Protein AF-A0A9W8ZZL1-F1 (afdb_monomer)

Structure (mmCIF, N/CA/C/O backbone):
data_AF-A0A9W8ZZL1-F1
#
_entry.id   AF-A0A9W8ZZL1-F1
#
loop_
_atom_site.group_PDB
_atom_site.id
_atom_site.type_symbol
_atom_site.label_atom_id
_atom_site.label_alt_id
_atom_site.label_comp_id
_atom_site.label_asym_id
_atom_site.label_entity_id
_atom_site.label_seq_id
_atom_site.pdbx_PDB_ins_code
_atom_site.Cartn_x
_atom_site.Cartn_y
_atom_site.Cartn_z
_atom_site.occupancy
_atom_site.B_iso_or_equiv
_atom_site.auth_seq_id
_atom_site.auth_comp_id
_atom_site.auth_asym_id
_atom_site.auth_atom_id
_atom_site.pdbx_PDB_model_num
ATOM 1 N N . MET A 1 1 ? 8.175 -10.857 5.444 1.00 56.03 1 MET A N 1
ATOM 2 C CA . MET A 1 1 ? 7.260 -10.858 6.612 1.00 56.03 1 MET A CA 1
ATOM 3 C C . MET A 1 1 ? 8.084 -10.921 7.899 1.00 56.03 1 MET A C 1
ATOM 5 O O . MET A 1 1 ? 9.217 -11.379 7.803 1.00 56.03 1 MET A O 1
ATOM 9 N N . GLY A 1 2 ? 7.580 -10.405 9.032 1.00 66.31 2 GLY A N 1
ATOM 10 C CA . GLY A 1 2 ? 8.250 -10.534 10.346 1.00 66.31 2 GLY A CA 1
ATOM 11 C C . GLY A 1 2 ? 9.002 -9.317 10.918 1.00 66.31 2 GLY A C 1
ATOM 12 O O . GLY A 1 2 ? 9.776 -9.492 11.839 1.00 66.31 2 GLY A O 1
ATOM 13 N N . LEU A 1 3 ? 8.800 -8.096 10.403 1.00 70.31 3 LEU A N 1
ATOM 14 C CA . LEU A 1 3 ? 9.476 -6.873 10.901 1.00 70.31 3 LEU A CA 1
ATOM 15 C C . LEU A 1 3 ? 8.564 -5.942 11.731 1.00 70.31 3 LEU A C 1
ATOM 17 O O . LEU A 1 3 ? 8.866 -4.762 11.894 1.00 70.31 3 LEU A O 1
ATOM 21 N N . GLY A 1 4 ? 7.406 -6.439 12.183 1.00 73.69 4 GLY A N 1
ATOM 22 C CA . GLY A 1 4 ? 6.467 -5.649 12.996 1.00 73.69 4 GLY A CA 1
ATOM 23 C C . GLY A 1 4 ? 5.822 -4.462 12.268 1.00 73.69 4 GLY A C 1
ATOM 24 O O . GLY A 1 4 ? 5.503 -3.459 12.896 1.00 73.69 4 GLY A O 1
ATOM 25 N N . LYS A 1 5 ? 5.650 -4.547 10.938 1.00 79.38 5 LYS A N 1
ATOM 26 C CA . LYS A 1 5 ? 5.069 -3.452 10.136 1.00 79.38 5 LYS A CA 1
ATOM 27 C C . LYS A 1 5 ? 3.666 -3.065 10.609 1.00 79.38 5 LYS A C 1
ATOM 29 O O . LYS A 1 5 ? 3.371 -1.883 10.638 1.00 79.38 5 LYS A O 1
ATOM 34 N N . THR A 1 6 ? 2.842 -4.043 10.983 1.00 79.25 6 THR A N 1
ATOM 35 C CA . THR A 1 6 ? 1.474 -3.819 11.466 1.00 79.25 6 THR A CA 1
ATOM 36 C C . THR A 1 6 ? 1.468 -2.947 12.722 1.00 79.25 6 THR A C 1
ATOM 38 O O . THR A 1 6 ? 0.990 -1.818 12.646 1.00 79.25 6 THR A O 1
ATOM 41 N N . ILE A 1 7 ? 2.113 -3.393 13.809 1.00 81.62 7 ILE A N 1
ATOM 42 C CA . ILE A 1 7 ? 2.308 -2.596 15.034 1.00 81.62 7 ILE A CA 1
ATOM 43 C C . ILE A 1 7 ? 2.847 -1.196 14.727 1.00 81.62 7 ILE A C 1
ATOM 45 O O . ILE A 1 7 ? 2.304 -0.210 15.206 1.00 81.62 7 ILE A O 1
ATOM 49 N N . GLN A 1 8 ? 3.898 -1.076 13.914 1.00 83.25 8 GLN A N 1
ATOM 50 C CA . GLN A 1 8 ? 4.496 0.231 13.618 1.00 83.25 8 GLN A CA 1
ATOM 51 C C . GLN A 1 8 ? 3.528 1.168 12.891 1.00 83.25 8 GLN A C 1
ATOM 53 O O . GLN A 1 8 ? 3.480 2.355 13.206 1.00 83.25 8 GLN A O 1
ATOM 58 N N . THR A 1 9 ? 2.749 0.655 11.934 1.00 84.69 9 THR A N 1
ATOM 59 C CA . THR A 1 9 ? 1.726 1.454 11.255 1.00 84.69 9 THR A CA 1
ATOM 60 C C . THR A 1 9 ? 0.597 1.827 12.220 1.00 84.69 9 THR A C 1
ATOM 62 O O . THR A 1 9 ? 0.200 2.987 12.238 1.00 84.69 9 THR A O 1
ATOM 65 N N . LEU A 1 10 ? 0.131 0.903 13.067 1.00 85.50 10 LEU A N 1
ATOM 66 C CA . LEU A 1 10 ? -0.884 1.179 14.094 1.00 85.50 10 LEU A CA 1
ATOM 67 C C . LEU A 1 10 ? -0.432 2.262 15.080 1.00 85.50 10 LEU A C 1
ATOM 69 O O . LEU A 1 10 ? -1.170 3.214 15.326 1.00 85.50 10 LEU A O 1
ATOM 73 N N . VAL A 1 11 ? 0.794 2.152 15.596 1.00 86.69 11 VAL A N 1
ATOM 74 C CA . VAL A 1 11 ? 1.390 3.141 16.505 1.00 86.69 11 VAL A CA 1
ATOM 75 C C . VAL A 1 11 ? 1.500 4.498 15.822 1.00 86.69 11 VAL A C 1
ATOM 77 O O . VAL A 1 11 ? 1.143 5.506 16.424 1.00 86.69 11 VAL A O 1
ATOM 80 N N . ARG A 1 12 ? 1.933 4.541 14.557 1.00 87.56 12 ARG A N 1
ATOM 81 C CA . ARG A 1 12 ? 2.045 5.799 13.813 1.00 87.56 12 ARG A CA 1
ATOM 82 C C . ARG A 1 12 ? 0.691 6.484 13.622 1.00 87.56 12 ARG A C 1
ATOM 84 O O . ARG A 1 12 ? 0.595 7.685 13.839 1.00 87.56 12 ARG A O 1
ATOM 91 N N . ILE A 1 13 ? -0.340 5.725 13.248 1.00 86.19 13 ILE A N 1
ATOM 92 C CA . ILE A 1 13 ? -1.708 6.244 13.086 1.00 86.19 13 ILE A CA 1
ATOM 93 C C . ILE A 1 13 ? -2.246 6.765 14.420 1.00 86.19 13 ILE A C 1
ATOM 95 O O . ILE A 1 13 ? -2.886 7.814 14.468 1.00 86.19 13 ILE A O 1
ATOM 99 N N . TYR A 1 14 ? -1.986 6.043 15.510 1.00 86.50 14 TYR A N 1
ATOM 100 C CA . TYR A 1 14 ? -2.427 6.456 16.835 1.00 86.50 14 TYR A CA 1
ATOM 101 C C . TYR A 1 14 ? -1.711 7.726 17.318 1.00 86.50 14 TYR A C 1
ATOM 103 O O . TYR A 1 14 ? -2.360 8.622 17.847 1.00 86.50 14 TYR A O 1
ATOM 111 N N . ASP A 1 15 ? -0.403 7.841 17.087 1.00 87.31 15 ASP A N 1
ATOM 112 C CA . ASP A 1 15 ? 0.379 9.048 17.378 1.00 87.31 15 ASP A CA 1
ATOM 113 C C . ASP A 1 15 ? -0.128 10.265 16.584 1.00 87.31 15 ASP A C 1
ATOM 115 O O . ASP A 1 15 ? -0.350 11.320 17.175 1.00 87.31 15 ASP A O 1
ATOM 119 N N . ASP A 1 16 ? -0.420 10.119 15.286 1.00 85.69 16 ASP A N 1
ATOM 120 C CA . ASP A 1 16 ? -1.049 11.194 14.498 1.00 85.69 16 ASP A CA 1
ATOM 121 C C . ASP A 1 16 ? -2.406 11.613 15.068 1.00 85.69 16 ASP A C 1
ATOM 123 O O . ASP A 1 16 ? -2.669 12.804 15.238 1.00 85.69 16 ASP A O 1
ATOM 127 N N . LYS A 1 17 ? -3.241 10.640 15.446 1.00 84.25 17 LYS A N 1
ATOM 128 C CA . LYS A 1 17 ? -4.532 10.907 16.088 1.00 84.25 17 LYS A CA 1
ATOM 129 C C . LYS A 1 17 ? -4.365 11.704 17.385 1.00 84.25 17 LYS A C 1
ATOM 131 O O . LYS A 1 17 ? -5.120 12.643 17.620 1.00 84.25 17 LYS A O 1
ATOM 136 N N . LEU A 1 18 ? -3.403 11.339 18.233 1.00 85.50 18 LEU A N 1
ATOM 137 C CA . LEU A 1 18 ? -3.144 12.058 19.483 1.00 85.50 18 LEU A CA 1
ATOM 138 C C . LEU A 1 18 ? -2.664 13.492 19.236 1.00 85.50 18 LEU A C 1
ATOM 140 O O . LEU A 1 18 ? -3.089 14.405 19.947 1.00 85.50 18 LEU A O 1
ATOM 144 N N . ARG A 1 19 ? -1.812 13.702 18.227 1.00 87.06 19 ARG A N 1
ATOM 145 C CA . ARG A 1 19 ? -1.315 15.037 17.861 1.00 87.06 19 ARG A CA 1
ATOM 146 C C . ARG A 1 19 ? -2.435 15.938 17.359 1.00 87.06 19 ARG A C 1
ATOM 148 O O . ARG A 1 19 ? -2.550 17.052 17.858 1.00 87.06 19 ARG A O 1
ATOM 155 N N . ALA A 1 20 ? -3.284 15.435 16.464 1.00 86.12 20 ALA A N 1
ATOM 156 C CA . ALA A 1 20 ? -4.441 16.171 15.957 1.00 86.12 20 ALA A CA 1
ATOM 157 C C . ALA A 1 20 ? -5.393 16.579 17.095 1.00 86.12 20 ALA A C 1
ATOM 159 O O . ALA A 1 20 ? -5.761 17.745 17.214 1.00 86.12 20 ALA A O 1
ATOM 160 N N . LEU A 1 21 ? -5.707 15.648 18.007 1.00 85.31 21 LEU A N 1
ATOM 161 C CA . LEU A 1 21 ? -6.528 15.948 19.187 1.00 85.31 21 LEU A CA 1
ATOM 162 C C . LEU A 1 21 ? -5.895 17.018 20.086 1.00 85.31 21 LEU A C 1
ATOM 164 O O . LEU A 1 21 ? -6.595 17.905 20.563 1.00 85.31 21 LEU A O 1
ATOM 168 N N . THR A 1 22 ? -4.579 16.951 20.303 1.00 88.31 22 THR A N 1
ATOM 169 C CA . THR A 1 22 ? -3.850 17.937 21.123 1.00 88.31 22 THR A CA 1
ATOM 170 C C . THR A 1 22 ? -3.822 19.319 20.464 1.00 88.31 22 THR A C 1
ATOM 172 O O . THR A 1 22 ? -3.873 20.329 21.161 1.00 88.31 22 THR A O 1
ATOM 175 N N . ALA A 1 23 ? -3.778 19.374 19.131 1.00 90.25 23 ALA A N 1
ATOM 176 C CA . ALA A 1 23 ? -3.813 20.613 18.357 1.00 90.25 23 ALA A CA 1
ATOM 177 C C . ALA A 1 23 ? -5.228 21.212 18.207 1.00 90.25 23 ALA A C 1
ATOM 179 O O . ALA A 1 23 ? -5.368 22.304 17.661 1.00 90.25 23 ALA A O 1
ATOM 180 N N . GLY A 1 24 ? -6.276 20.528 18.688 1.00 88.94 24 GLY A N 1
ATOM 181 C CA . GLY A 1 24 ? -7.668 20.952 18.501 1.00 88.94 24 GLY A CA 1
ATOM 182 C C . GLY A 1 24 ? -8.178 20.758 17.070 1.00 88.94 24 GLY A C 1
ATOM 183 O O . GLY A 1 24 ? -9.142 21.405 16.664 1.00 88.94 24 GLY A O 1
ATOM 184 N N . GLU A 1 25 ? -7.531 19.886 16.297 1.00 87.75 25 GLU A N 1
ATOM 185 C CA . GLU A 1 25 ? -7.896 19.586 14.916 1.00 87.75 25 GLU A CA 1
ATOM 186 C C . GLU A 1 25 ? -8.960 18.484 14.847 1.00 87.75 25 GLU A C 1
ATOM 188 O O . GLU A 1 25 ? -9.043 17.587 15.693 1.00 87.75 25 GLU A O 1
ATOM 193 N N . ASN A 1 26 ? -9.779 18.528 13.795 1.00 81.81 26 ASN A N 1
ATOM 194 C CA . ASN A 1 26 ? -10.734 17.462 13.525 1.00 81.81 26 ASN A CA 1
ATOM 195 C C . ASN A 1 26 ? -10.011 16.200 13.058 1.00 81.81 26 ASN A C 1
ATOM 197 O O . ASN A 1 26 ? -9.109 16.245 12.226 1.00 81.81 26 ASN A O 1
ATOM 201 N N . LEU A 1 27 ? -10.464 15.052 13.555 1.00 80.62 27 LEU A N 1
ATOM 202 C CA . LEU A 1 27 ? -9.927 13.769 13.133 1.00 80.62 27 LEU A CA 1
ATOM 203 C C . LEU A 1 27 ? -10.419 13.405 11.735 1.00 80.62 27 LEU A C 1
ATOM 205 O O . LEU A 1 27 ? -11.615 13.205 11.516 1.00 80.62 27 LEU A O 1
ATOM 209 N N . SER A 1 28 ? -9.473 13.215 10.824 1.00 80.25 28 SER A N 1
ATOM 210 C CA . SER A 1 28 ? -9.752 12.680 9.499 1.00 80.25 28 SER A CA 1
ATOM 211 C C . SER A 1 28 ? -9.547 11.168 9.428 1.00 80.25 28 SER A C 1
ATOM 213 O O . SER A 1 28 ? -8.672 10.606 10.097 1.00 80.25 28 SER A O 1
ATOM 215 N N . PRO A 1 29 ? -10.327 10.465 8.589 1.00 86.75 29 PRO A N 1
ATOM 216 C CA . PRO A 1 29 ? -10.194 9.026 8.445 1.00 86.75 29 PRO A CA 1
ATOM 217 C C . PRO A 1 29 ? -8.866 8.654 7.775 1.00 86.75 29 PRO A C 1
ATOM 219 O O . PRO A 1 29 ? -8.428 9.279 6.803 1.00 86.75 29 PRO A O 1
ATOM 222 N N . THR A 1 30 ? -8.255 7.580 8.280 1.00 89.69 30 THR A N 1
ATOM 223 C CA . THR A 1 30 ? -7.090 6.934 7.668 1.00 89.69 30 THR A CA 1
ATOM 224 C C . THR A 1 30 ? -7.543 5.732 6.848 1.00 89.69 30 THR A C 1
ATOM 226 O O . THR A 1 30 ? -8.174 4.820 7.379 1.00 89.69 30 THR A O 1
ATOM 229 N N . LEU A 1 31 ? -7.189 5.702 5.563 1.00 90.62 31 LEU A N 1
ATOM 230 C CA . LEU A 1 31 ? -7.455 4.573 4.675 1.00 90.62 31 LEU A CA 1
ATOM 231 C C . LEU A 1 31 ? -6.192 3.738 4.478 1.00 90.62 31 LEU A C 1
ATOM 233 O O . LEU A 1 31 ? -5.153 4.241 4.047 1.00 90.62 31 LEU A O 1
ATOM 237 N N . ILE A 1 32 ? -6.302 2.438 4.730 1.00 88.12 32 ILE A N 1
ATOM 238 C CA . ILE A 1 32 ? -5.213 1.484 4.541 1.00 88.12 32 ILE A CA 1
ATOM 239 C C . ILE A 1 32 ? -5.638 0.470 3.487 1.00 88.12 32 ILE A C 1
ATOM 241 O O . ILE A 1 32 ? -6.667 -0.187 3.631 1.00 88.12 32 ILE A O 1
ATOM 245 N N . VAL A 1 33 ? -4.832 0.320 2.439 1.00 86.12 33 VAL A N 1
ATOM 246 C CA . VAL A 1 33 ? -4.990 -0.752 1.453 1.00 86.12 33 VAL A CA 1
ATOM 247 C C . VAL A 1 33 ? -3.851 -1.743 1.630 1.00 86.12 33 VAL A C 1
ATOM 249 O O . VAL A 1 33 ? -2.670 -1.388 1.620 1.00 86.12 33 VAL A O 1
ATOM 252 N N . GLY A 1 34 ? -4.210 -3.007 1.799 1.00 80.75 34 GLY A N 1
ATOM 253 C CA . GLY A 1 34 ? -3.269 -4.068 2.103 1.00 80.75 34 GLY A CA 1
ATOM 254 C C . GLY A 1 34 ? -3.876 -5.448 1.893 1.00 80.75 34 GLY A C 1
ATOM 255 O O . GLY A 1 34 ? -5.057 -5.565 1.561 1.00 80.75 34 GLY A O 1
ATOM 256 N N . PRO A 1 35 ? -3.070 -6.505 2.061 1.00 73.50 35 PRO A N 1
ATOM 257 C CA . PRO A 1 35 ? -3.562 -7.858 1.955 1.00 73.50 35 PRO A CA 1
ATOM 258 C C . PRO A 1 35 ? -4.721 -8.207 2.881 1.00 73.50 35 PRO A C 1
ATOM 260 O O . PRO A 1 35 ? -4.703 -7.857 4.053 1.00 73.50 35 PRO A O 1
ATOM 263 N N . LYS A 1 36 ? -5.690 -8.998 2.405 1.00 70.94 36 LYS A N 1
ATOM 264 C CA . LYS A 1 36 ? -6.740 -9.529 3.297 1.00 70.94 36 LYS A CA 1
ATOM 265 C C . LYS A 1 36 ? -6.126 -10.367 4.419 1.00 70.94 36 LYS A C 1
ATOM 267 O O . LYS A 1 36 ? -6.588 -10.299 5.550 1.00 70.94 36 LYS A O 1
ATOM 272 N N . SER A 1 37 ? -5.050 -11.096 4.117 1.00 69.12 37 SER A N 1
ATOM 273 C CA . SER A 1 37 ? -4.327 -11.918 5.091 1.00 69.12 37 SER A CA 1
ATOM 274 C C . SER A 1 37 ? -3.734 -11.119 6.251 1.00 69.12 37 SER A C 1
ATOM 276 O O . SER A 1 37 ? -3.565 -11.683 7.325 1.00 69.12 37 SER A O 1
ATOM 278 N N . ILE A 1 38 ? -3.452 -9.820 6.073 1.00 74.38 38 ILE A N 1
ATOM 279 C CA . ILE A 1 38 ? -3.000 -8.980 7.186 1.00 74.38 38 ILE A CA 1
ATOM 280 C C . ILE A 1 38 ? -4.173 -8.420 7.995 1.00 74.38 38 ILE A C 1
ATOM 282 O O . ILE A 1 38 ? -3.972 -8.107 9.153 1.00 74.38 38 ILE A O 1
ATOM 286 N N . LEU A 1 39 ? -5.395 -8.336 7.461 1.00 72.56 39 LEU A N 1
ATOM 287 C CA . LEU A 1 39 ? -6.526 -7.721 8.176 1.00 72.56 39 LEU A CA 1
ATOM 288 C C . LEU A 1 39 ? -6.891 -8.470 9.466 1.00 72.56 39 LEU A C 1
ATOM 290 O O . LEU A 1 39 ? -7.173 -7.831 10.472 1.00 72.56 39 LEU A O 1
ATOM 294 N N . VAL A 1 40 ? -6.822 -9.805 9.457 1.00 73.31 40 VAL A N 1
ATOM 295 C CA . VAL A 1 40 ? -7.039 -10.622 10.667 1.00 73.31 40 VAL A CA 1
ATOM 296 C C . VAL A 1 40 ? -5.939 -10.353 11.695 1.00 73.31 40 VAL A C 1
ATOM 298 O O . VAL A 1 40 ? -6.226 -10.075 12.853 1.00 73.31 40 VAL A O 1
ATOM 301 N N . GLN A 1 41 ? -4.681 -10.325 11.245 1.00 79.06 41 GLN A N 1
ATOM 302 C CA . GLN A 1 41 ? -3.543 -10.001 12.104 1.00 79.06 41 GLN A CA 1
ATOM 303 C C . GLN A 1 41 ? -3.651 -8.584 12.696 1.00 79.06 41 GLN A C 1
ATOM 305 O O . GLN A 1 41 ? -3.231 -8.351 13.824 1.00 79.06 41 GLN A O 1
ATOM 310 N N . TRP A 1 42 ? -4.203 -7.625 11.949 1.00 82.50 42 TRP A N 1
ATOM 311 C CA . TRP A 1 42 ? -4.426 -6.263 12.433 1.00 82.50 42 TRP A CA 1
ATOM 312 C C . TRP A 1 42 ? -5.434 -6.223 13.581 1.00 82.50 42 TRP A C 1
ATOM 314 O O . TRP A 1 42 ? -5.170 -5.538 14.564 1.00 82.50 42 TRP A O 1
ATOM 324 N N . ASP A 1 43 ? -6.546 -6.957 13.485 1.00 81.06 43 ASP A N 1
ATOM 325 C CA . ASP A 1 43 ? -7.515 -7.034 14.582 1.00 81.06 43 ASP A CA 1
ATOM 326 C C . ASP A 1 43 ? -6.885 -7.675 15.825 1.00 81.06 43 ASP A C 1
ATOM 328 O O . ASP A 1 43 ? -6.903 -7.074 16.896 1.00 81.06 43 ASP A O 1
ATOM 332 N N . GLU A 1 44 ? -6.205 -8.815 15.676 1.00 83.81 44 GLU A N 1
ATOM 333 C CA . GLU A 1 44 ? -5.495 -9.473 16.783 1.00 83.81 44 GLU A CA 1
ATOM 334 C C . GLU A 1 44 ? -4.474 -8.545 17.463 1.00 83.81 44 GLU A C 1
ATOM 336 O O . GLU A 1 44 ? -4.416 -8.463 18.692 1.00 83.81 44 GLU A O 1
ATOM 341 N N . GLU A 1 45 ? -3.678 -7.811 16.680 1.00 86.44 45 GLU A N 1
ATOM 342 C CA . GLU A 1 45 ? -2.711 -6.851 17.216 1.00 86.44 45 GLU A CA 1
ATOM 343 C C . GLU A 1 45 ? -3.399 -5.663 17.909 1.00 86.44 45 GLU A C 1
ATOM 345 O O . GLU A 1 45 ? -2.930 -5.225 18.962 1.00 86.44 45 GLU A O 1
ATOM 350 N N . ILE A 1 46 ? -4.533 -5.175 17.393 1.00 86.06 46 ILE A N 1
ATOM 351 C CA . ILE A 1 46 ? -5.326 -4.132 18.058 1.00 86.06 46 ILE A CA 1
ATOM 352 C C . ILE A 1 46 ? -5.849 -4.635 19.407 1.00 86.06 46 ILE A C 1
ATOM 354 O O . ILE A 1 46 ? -5.678 -3.950 20.417 1.00 86.06 46 ILE A O 1
ATOM 358 N N . GLN A 1 47 ? -6.444 -5.831 19.448 1.00 86.00 47 GLN A N 1
ATOM 359 C CA . GLN A 1 47 ? -6.956 -6.415 20.691 1.00 86.00 47 GLN A CA 1
ATOM 360 C C . GLN A 1 47 ? -5.843 -6.637 21.720 1.00 86.00 47 GLN 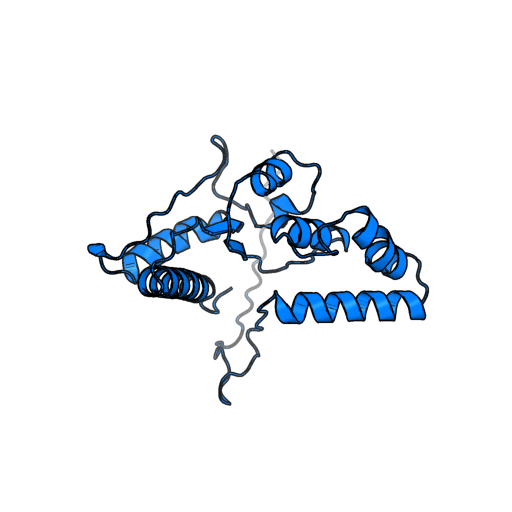A C 1
ATOM 362 O O . GLN A 1 47 ? -6.072 -6.470 22.917 1.00 86.00 47 GLN A O 1
ATOM 367 N N . ARG A 1 48 ? -4.642 -7.004 21.259 1.00 87.88 48 ARG A N 1
ATOM 368 C CA . ARG A 1 48 ? -3.497 -7.317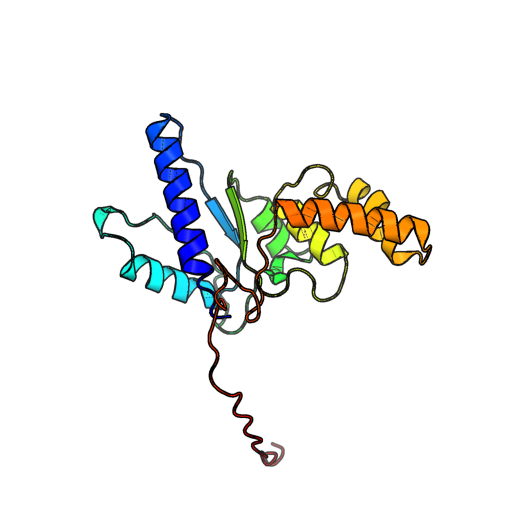 22.118 1.00 87.88 48 ARG A CA 1
ATOM 369 C C . ARG A 1 48 ? -2.799 -6.085 22.690 1.00 87.88 48 ARG A C 1
ATOM 371 O O . ARG A 1 48 ? -2.362 -6.136 23.836 1.00 87.88 48 ARG A O 1
ATOM 378 N N . PHE A 1 49 ? -2.615 -5.029 21.895 1.00 87.06 49 PHE A N 1
ATOM 379 C CA . PHE A 1 49 ? -1.746 -3.903 22.267 1.00 87.06 49 PHE A CA 1
ATOM 380 C C . PHE A 1 49 ? -2.490 -2.645 22.725 1.00 87.06 49 PHE A C 1
ATOM 382 O O . PHE A 1 49 ? -1.871 -1.787 23.353 1.00 87.06 49 PHE A O 1
ATOM 389 N N . PHE A 1 50 ? -3.789 -2.513 22.443 1.00 85.75 50 PHE A N 1
ATOM 390 C CA . PHE A 1 50 ? -4.564 -1.335 22.835 1.00 85.75 50 PHE A CA 1
ATOM 391 C C . PHE A 1 50 ? -5.421 -1.614 24.071 1.00 85.75 50 PHE A C 1
ATOM 393 O O . PHE A 1 50 ? -6.101 -2.638 24.160 1.00 85.75 50 PHE A O 1
ATOM 400 N N . LEU A 1 51 ? -5.442 -0.656 25.002 1.00 86.38 51 LEU A N 1
ATOM 401 C CA . LEU A 1 51 ? -6.373 -0.673 26.133 1.00 86.38 51 LEU A CA 1
ATOM 402 C C . LEU A 1 51 ? -7.828 -0.649 25.627 1.00 86.38 51 LEU A C 1
ATOM 404 O O . LEU A 1 51 ? -8.089 -0.004 24.606 1.00 86.38 51 LEU A O 1
ATOM 408 N N . PRO A 1 52 ? -8.787 -1.300 26.319 1.00 85.19 52 PRO A N 1
ATOM 409 C CA . PRO A 1 52 ? -10.179 -1.390 25.868 1.00 85.19 52 PRO A CA 1
ATOM 410 C C . PRO A 1 52 ? -10.830 -0.045 25.511 1.00 85.19 52 PRO A C 1
ATOM 412 O O . PRO A 1 52 ? -11.531 0.035 24.506 1.00 85.19 52 PRO A O 1
ATOM 415 N N . ASP A 1 53 ? -10.552 1.011 26.277 1.00 84.19 53 ASP A N 1
ATOM 416 C CA . ASP A 1 53 ? -11.072 2.373 26.083 1.00 84.19 53 ASP A CA 1
ATOM 417 C C . ASP A 1 53 ? -10.285 3.197 25.045 1.00 84.19 53 ASP A C 1
ATOM 419 O O . ASP A 1 53 ? -10.705 4.290 24.662 1.00 84.19 53 ASP A O 1
ATOM 423 N N . LYS A 1 54 ? -9.138 2.687 24.581 1.00 82.94 54 LYS A N 1
ATOM 424 C CA . LYS A 1 54 ? -8.245 3.347 23.613 1.00 82.94 54 LYS A CA 1
ATOM 425 C C . LYS A 1 54 ? -8.219 2.668 22.246 1.00 82.94 54 LYS A C 1
ATOM 427 O O . LYS A 1 54 ? -7.435 3.073 21.384 1.00 82.94 54 LYS A O 1
ATOM 432 N N . LYS A 1 55 ? -9.060 1.654 22.017 1.00 82.81 55 LYS A N 1
ATOM 433 C CA . LYS A 1 55 ? -9.107 0.941 20.735 1.00 82.81 55 LYS A CA 1
ATOM 434 C C . LYS A 1 55 ? -9.492 1.888 19.591 1.00 82.81 55 LYS A C 1
ATOM 436 O O . LYS A 1 55 ? -10.428 2.681 19.729 1.00 82.81 55 LYS A O 1
ATOM 441 N N . PRO A 1 56 ? -8.794 1.829 18.445 1.00 81.12 56 PRO A N 1
ATOM 442 C CA . PRO A 1 56 ? -9.223 2.552 17.262 1.00 81.12 56 PRO A CA 1
ATOM 443 C C . PRO A 1 56 ? -10.555 1.982 16.757 1.00 81.12 56 PRO A C 1
ATOM 445 O O . PRO A 1 56 ? -10.738 0.768 16.697 1.00 81.12 56 PRO A O 1
ATOM 448 N N . SER A 1 57 ? -11.472 2.859 16.344 1.00 80.62 57 SER A N 1
ATOM 449 C CA . SER A 1 57 ? -12.621 2.437 15.542 1.00 80.62 57 SER A CA 1
ATOM 450 C C . SER A 1 57 ? -12.104 2.039 14.161 1.00 80.62 57 SER A C 1
ATOM 452 O O . SER A 1 57 ? -11.506 2.859 13.461 1.00 80.62 57 SER A O 1
ATOM 454 N N . CYS A 1 58 ? -12.265 0.768 13.802 1.00 79.25 58 CYS A N 1
ATOM 455 C CA . CYS A 1 58 ? -11.791 0.213 12.542 1.00 79.25 58 CYS A CA 1
ATOM 456 C C . CYS A 1 58 ? -12.966 -0.394 11.778 1.00 79.25 58 CYS A C 1
ATOM 458 O O . CYS A 1 58 ? -13.766 -1.135 12.344 1.00 79.25 58 CYS A O 1
ATOM 460 N N . ILE A 1 59 ? -13.050 -0.093 10.483 1.00 79.94 59 ILE A N 1
ATOM 461 C CA . ILE A 1 59 ? -13.986 -0.739 9.565 1.00 79.94 59 ILE A CA 1
ATOM 462 C C . ILE A 1 59 ? -13.156 -1.575 8.601 1.00 79.94 59 ILE A C 1
ATOM 464 O O . ILE A 1 59 ? -12.382 -1.042 7.805 1.00 79.94 59 ILE A O 1
ATOM 468 N N . ILE A 1 60 ? -13.330 -2.892 8.668 1.00 74.56 60 ILE A N 1
ATOM 469 C CA . ILE A 1 60 ? -12.704 -3.822 7.734 1.00 74.56 60 ILE A CA 1
ATOM 470 C C . ILE A 1 60 ? -13.681 -4.053 6.584 1.00 74.56 60 ILE A C 1
ATOM 472 O O . ILE A 1 60 ? -14.727 -4.671 6.760 1.00 74.56 60 ILE A O 1
ATOM 476 N N . TYR A 1 61 ? -13.335 -3.568 5.392 1.00 73.00 61 TYR A N 1
ATOM 477 C CA . TYR A 1 61 ? -14.127 -3.796 4.187 1.00 73.00 61 TYR A CA 1
ATOM 478 C C . TYR A 1 61 ? -13.429 -4.786 3.253 1.00 73.00 61 TYR A C 1
ATOM 480 O O . TYR A 1 61 ? -12.341 -4.527 2.737 1.00 73.00 61 TYR A O 1
ATOM 488 N N . HIS A 1 62 ? -14.092 -5.908 2.981 1.00 69.25 62 HIS A N 1
ATOM 489 C CA . HIS A 1 62 ? -13.757 -6.795 1.875 1.00 69.25 62 HIS A CA 1
ATOM 490 C C . HIS A 1 62 ? -15.041 -7.223 1.158 1.00 69.25 62 HIS A C 1
ATOM 492 O O . HIS A 1 62 ? -16.088 -7.364 1.781 1.00 69.25 62 HIS A O 1
ATOM 498 N N . GLY A 1 63 ? -14.976 -7.421 -0.163 1.00 62.69 63 GLY A N 1
ATOM 499 C CA . GLY A 1 63 ? -16.160 -7.762 -0.960 1.00 62.69 63 GLY A CA 1
ATOM 500 C C . GLY A 1 63 ? -16.897 -9.025 -0.460 1.00 62.69 63 GLY A C 1
ATOM 501 O O . GLY A 1 63 ? -16.248 -9.906 0.115 1.00 62.69 63 GLY A O 1
ATOM 502 N N . PRO A 1 64 ? -18.219 -9.131 -0.708 1.00 55.03 64 PRO A N 1
ATOM 503 C CA . PRO A 1 64 ? -19.117 -10.080 -0.033 1.00 55.03 64 PRO A CA 1
ATOM 504 C C . PRO A 1 64 ? -18.893 -11.570 -0.359 1.00 55.03 64 PRO A C 1
ATOM 506 O O . PRO A 1 64 ? -19.258 -12.408 0.449 1.00 55.03 64 PRO A O 1
ATOM 509 N N . ASN A 1 65 ? -18.243 -11.915 -1.480 1.00 52.47 65 ASN A N 1
ATOM 510 C CA . ASN A 1 65 ? -18.082 -13.307 -1.949 1.00 52.47 65 ASN A CA 1
ATOM 511 C C . ASN A 1 65 ? -16.616 -13.702 -2.193 1.00 52.47 65 ASN A C 1
ATOM 513 O O . ASN A 1 65 ? -16.266 -14.109 -3.300 1.00 52.47 65 ASN A O 1
ATOM 517 N N . ARG A 1 66 ? -15.704 -13.515 -1.229 1.00 52.19 66 ARG A N 1
ATOM 518 C CA . ARG A 1 66 ? -14.289 -13.877 -1.457 1.00 52.19 66 ARG A CA 1
ATOM 519 C C . ARG A 1 66 ? -13.671 -14.665 -0.318 1.00 52.19 66 ARG A C 1
ATOM 521 O O . ARG A 1 66 ? -13.493 -14.132 0.783 1.00 52.19 66 ARG A O 1
ATOM 528 N N . ASP A 1 67 ? -13.268 -15.891 -0.648 1.00 47.38 67 ASP A N 1
ATOM 529 C CA . ASP A 1 67 ? -12.423 -16.748 0.173 1.00 47.38 67 ASP A CA 1
ATOM 530 C C . ASP A 1 67 ? -11.187 -16.003 0.692 1.00 47.38 67 ASP A C 1
ATOM 532 O O . ASP A 1 67 ? -10.657 -15.073 0.083 1.00 47.38 67 ASP A O 1
ATOM 536 N N . VAL A 1 68 ? -10.749 -16.384 1.889 1.00 46.50 68 VAL A N 1
ATOM 537 C CA . VAL A 1 68 ? -9.697 -15.718 2.683 1.00 46.50 68 VAL A CA 1
ATOM 538 C C . VAL A 1 68 ? -8.296 -15.851 2.058 1.00 46.50 68 VAL A C 1
ATOM 540 O O . VAL A 1 68 ? -7.352 -15.180 2.479 1.00 46.50 68 VAL A O 1
ATOM 543 N N . LYS A 1 69 ? -8.136 -16.672 1.018 1.00 43.53 69 LYS A N 1
ATOM 544 C CA . LYS A 1 69 ? -6.835 -16.991 0.427 1.00 43.53 69 LYS A CA 1
ATOM 545 C C . LYS A 1 69 ? -6.467 -15.984 -0.677 1.00 43.53 69 LYS A C 1
ATOM 547 O O . LYS A 1 69 ? -7.038 -16.016 -1.754 1.00 43.53 69 LYS A O 1
ATOM 552 N N . HIS A 1 70 ? -5.451 -15.159 -0.400 1.00 46.50 70 HIS A N 1
ATOM 553 C CA . HIS A 1 70 ? -4.694 -14.312 -1.345 1.00 46.50 70 HIS A CA 1
ATOM 554 C C . HIS A 1 70 ? -5.376 -13.066 -1.931 1.00 46.50 70 HIS A C 1
ATOM 556 O O . HIS A 1 70 ? -5.632 -12.990 -3.124 1.00 46.50 70 HIS A O 1
ATOM 562 N N . ASN A 1 71 ? -5.497 -12.011 -1.128 1.00 50.19 71 ASN A N 1
ATOM 563 C CA . ASN A 1 71 ? -5.643 -10.648 -1.653 1.00 50.19 71 ASN A CA 1
ATOM 564 C C . ASN A 1 71 ? -4.450 -9.834 -1.127 1.00 50.19 71 ASN A C 1
ATOM 566 O O . ASN A 1 71 ? -4.215 -9.941 0.072 1.00 50.19 71 ASN A O 1
ATOM 570 N N . GLU A 1 72 ? -3.712 -9.052 -1.938 1.00 56.94 72 GLU A N 1
ATOM 571 C CA . GLU A 1 72 ? -2.681 -8.077 -1.489 1.00 56.94 72 GLU A CA 1
ATOM 572 C C . GLU A 1 72 ? -2.989 -6.643 -1.965 1.00 56.94 72 GLU A C 1
ATOM 574 O O . GLU A 1 72 ? -3.832 -6.437 -2.834 1.00 56.94 72 GLU A O 1
ATOM 579 N N . ALA A 1 73 ? -2.239 -5.630 -1.500 1.00 54.56 73 ALA A N 1
ATOM 580 C CA . ALA A 1 73 ? -2.340 -4.267 -2.055 1.00 54.56 73 ALA A CA 1
ATOM 581 C C . ALA A 1 73 ? -2.025 -4.198 -3.564 1.00 54.56 73 ALA A C 1
ATOM 583 O O . ALA A 1 73 ? -2.273 -3.180 -4.206 1.00 54.56 73 ALA A O 1
ATOM 584 N N . HIS A 1 74 ? -1.488 -5.271 -4.155 1.00 57.22 74 HIS A N 1
ATOM 585 C CA . HIS A 1 74 ? -1.354 -5.372 -5.601 1.00 57.22 74 HIS A CA 1
ATOM 586 C C . HIS A 1 74 ? -2.687 -5.290 -6.350 1.00 57.22 74 HIS A C 1
ATOM 588 O O . HIS A 1 74 ? -2.693 -4.975 -7.536 1.00 57.22 74 HIS A O 1
ATOM 594 N N . GLU A 1 75 ? -3.815 -5.534 -5.681 1.00 69.38 75 GLU A N 1
ATOM 595 C CA . GLU A 1 75 ? -5.132 -5.526 -6.318 1.00 69.38 75 GLU A CA 1
ATOM 596 C C . GLU A 1 75 ? -5.536 -4.176 -6.902 1.00 69.38 75 GLU A C 1
ATOM 598 O O . GLU A 1 75 ? -6.346 -4.141 -7.827 1.00 69.38 75 GLU A O 1
ATOM 603 N N . ILE A 1 76 ? -4.973 -3.075 -6.396 1.00 75.88 76 ILE A N 1
ATOM 604 C CA . ILE A 1 76 ? -5.250 -1.746 -6.945 1.00 75.88 76 ILE A CA 1
ATOM 605 C C . ILE A 1 76 ? -4.304 -1.365 -8.086 1.00 75.88 76 ILE A C 1
ATOM 607 O O . ILE A 1 76 ? -4.565 -0.371 -8.753 1.00 75.88 76 ILE A O 1
ATOM 611 N N . ARG A 1 77 ? -3.245 -2.139 -8.378 1.00 74.12 77 ARG A N 1
ATOM 612 C CA . ARG A 1 77 ? -2.189 -1.767 -9.352 1.00 74.12 77 ARG A CA 1
ATOM 613 C C . ARG A 1 77 ? -2.704 -1.436 -10.742 1.00 74.12 77 ARG A C 1
ATOM 615 O O . ARG A 1 77 ? -2.125 -0.601 -11.428 1.00 74.12 77 ARG A O 1
ATOM 622 N N . ASN A 1 78 ? -3.792 -2.074 -11.151 1.00 80.44 78 ASN A N 1
ATOM 623 C CA . ASN A 1 78 ? -4.457 -1.716 -12.385 1.00 80.44 78 ASN A CA 1
ATOM 624 C C . ASN A 1 78 ? -5.564 -0.692 -12.109 1.00 80.44 78 ASN A C 1
ATOM 626 O O . ASN A 1 78 ? -6.648 -1.036 -11.625 1.00 80.44 78 ASN A O 1
ATOM 630 N N . VAL A 1 79 ? -5.281 0.559 -12.477 1.00 84.88 79 VAL A N 1
ATOM 631 C CA . VAL A 1 79 ? -6.174 1.713 -12.304 1.00 84.88 79 VAL A CA 1
ATOM 632 C C . VAL A 1 79 ? -7.521 1.566 -13.015 1.00 84.88 79 VAL A C 1
ATOM 634 O O . VAL A 1 79 ? -8.483 2.216 -12.613 1.00 84.88 79 VAL A O 1
ATOM 637 N N . SER A 1 80 ? -7.628 0.709 -14.039 1.00 85.12 80 SER A N 1
ATOM 638 C CA . SER A 1 80 ? -8.894 0.481 -14.751 1.00 85.12 80 SER A CA 1
ATOM 639 C C . SER A 1 80 ? -9.847 -0.461 -14.014 1.00 85.12 80 SER A C 1
ATOM 641 O O . SER A 1 80 ? -11.015 -0.577 -14.381 1.00 85.12 80 SER A O 1
ATOM 643 N N . THR A 1 81 ? -9.381 -1.147 -12.967 1.00 85.56 81 THR A N 1
ATOM 644 C CA . THR A 1 81 ? -10.231 -2.074 -12.220 1.00 85.56 81 THR A CA 1
ATOM 645 C C . THR A 1 81 ? -11.217 -1.318 -11.334 1.00 85.56 81 THR A C 1
ATOM 647 O O . THR A 1 81 ? -10.864 -0.342 -10.672 1.00 85.56 81 THR A O 1
ATOM 650 N N . LYS A 1 82 ? -12.449 -1.834 -11.221 1.00 85.31 82 LYS A N 1
ATOM 651 C CA . LYS A 1 82 ? -13.464 -1.288 -10.299 1.00 85.31 82 LYS A CA 1
ATOM 652 C C . LYS A 1 82 ? -12.966 -1.227 -8.848 1.00 85.31 82 LYS A C 1
ATOM 654 O O . LYS A 1 82 ? -13.353 -0.334 -8.107 1.00 85.31 82 LYS A O 1
ATOM 659 N N . LYS A 1 83 ? -12.091 -2.161 -8.446 1.00 83.44 83 LYS A N 1
ATOM 660 C CA . LYS A 1 83 ? -11.478 -2.182 -7.108 1.00 83.44 83 LYS A CA 1
ATOM 661 C C . LYS A 1 83 ? -10.582 -0.964 -6.883 1.00 83.44 83 LYS A C 1
ATOM 663 O O . LYS A 1 83 ? -10.720 -0.294 -5.864 1.00 83.44 83 LYS A O 1
ATOM 668 N N . ALA A 1 84 ? -9.690 -0.681 -7.834 1.00 86.00 84 ALA A N 1
ATOM 669 C CA . ALA A 1 84 ? -8.800 0.471 -7.776 1.00 86.00 84 ALA A CA 1
ATOM 670 C C . ALA A 1 84 ? -9.601 1.777 -7.764 1.00 86.00 84 ALA A C 1
ATOM 672 O O . ALA A 1 84 ? -9.430 2.590 -6.863 1.00 86.00 84 ALA A O 1
ATOM 673 N N . GLN A 1 85 ? -10.555 1.919 -8.688 1.00 89.44 85 GLN A N 1
ATOM 674 C CA . GLN A 1 85 ? -11.428 3.094 -8.768 1.00 89.44 85 GLN A CA 1
ATOM 675 C C . GLN A 1 85 ? -12.201 3.337 -7.466 1.00 89.44 85 GLN A C 1
ATOM 677 O O . GLN A 1 85 ? -12.219 4.460 -6.967 1.00 89.44 85 GLN A O 1
ATOM 682 N N . ALA A 1 86 ? -12.775 2.285 -6.872 1.00 88.00 86 ALA A N 1
ATOM 683 C CA . ALA A 1 86 ? -13.456 2.387 -5.584 1.00 88.00 86 ALA A CA 1
ATOM 684 C C . ALA A 1 86 ? -12.502 2.843 -4.468 1.00 88.00 86 ALA A C 1
ATOM 686 O O . ALA A 1 86 ? -12.825 3.773 -3.735 1.00 88.00 86 ALA A O 1
ATOM 687 N N . ALA A 1 87 ? -11.305 2.253 -4.369 1.00 88.06 87 ALA A N 1
ATOM 688 C CA . ALA A 1 87 ? -10.306 2.645 -3.371 1.00 88.06 87 ALA A CA 1
ATOM 689 C C . ALA A 1 87 ? -9.819 4.099 -3.548 1.00 88.06 87 ALA A C 1
ATOM 691 O O . ALA A 1 87 ? -9.543 4.787 -2.563 1.00 88.06 87 ALA A O 1
ATOM 692 N N . PHE A 1 88 ? -9.727 4.592 -4.787 1.00 90.88 88 PHE A N 1
ATOM 693 C CA . PHE A 1 88 ? -9.337 5.976 -5.079 1.00 90.88 88 PHE A CA 1
ATOM 694 C C . PHE A 1 88 ? -10.426 6.982 -4.681 1.00 90.88 88 PHE A C 1
ATOM 696 O O . PHE A 1 88 ? -10.102 8.073 -4.203 1.00 90.88 88 PHE A O 1
ATOM 703 N N . ALA A 1 89 ? -11.698 6.600 -4.839 1.00 90.56 89 ALA A N 1
ATOM 704 C CA . ALA A 1 89 ? -12.858 7.447 -4.571 1.00 90.56 89 ALA A CA 1
ATOM 705 C C . ALA A 1 89 ? -13.151 7.657 -3.075 1.00 90.56 89 ALA A C 1
ATOM 707 O O . ALA A 1 89 ? -13.730 8.679 -2.714 1.00 90.56 89 ALA A O 1
ATOM 708 N N . VAL A 1 90 ? -12.743 6.729 -2.199 1.00 89.38 90 VAL A N 1
ATOM 709 C CA . VAL A 1 90 ? -12.928 6.873 -0.743 1.00 89.38 90 VAL A CA 1
ATOM 710 C C . VAL A 1 90 ? -12.276 8.169 -0.272 1.00 89.38 90 VAL A C 1
ATOM 712 O O . VAL A 1 90 ? -11.094 8.378 -0.535 1.00 89.38 90 VAL A O 1
ATOM 715 N N . ASN A 1 91 ? -13.009 9.034 0.433 1.00 88.06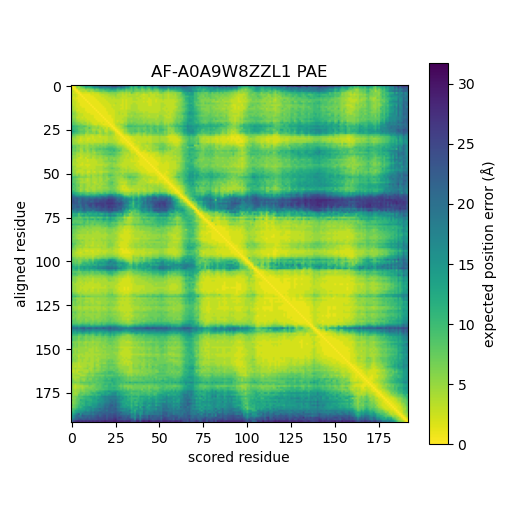 91 ASN A N 1
ATOM 716 C CA . ASN A 1 91 ? -12.429 10.239 1.016 1.00 88.06 91 ASN A CA 1
ATOM 717 C C . ASN A 1 91 ? -11.634 9.883 2.280 1.00 88.06 91 ASN A C 1
ATOM 719 O O . ASN A 1 91 ? -12.176 9.323 3.227 1.00 88.06 91 ASN A O 1
ATOM 723 N N . ALA A 1 92 ? -10.342 10.191 2.264 1.00 88.75 92 ALA A N 1
ATOM 724 C CA . ALA A 1 92 ? -9.416 9.932 3.356 1.00 88.75 92 ALA A CA 1
ATOM 725 C C . ALA A 1 92 ? -8.234 10.886 3.231 1.00 88.75 92 ALA A C 1
ATOM 727 O O . ALA A 1 92 ? -7.703 11.053 2.121 1.00 88.75 92 ALA A O 1
ATOM 728 N N . GLU A 1 93 ? -7.858 11.488 4.358 1.00 87.19 93 GLU A N 1
ATOM 729 C CA . GLU A 1 93 ? -6.721 12.402 4.456 1.00 87.19 93 GLU A CA 1
ATOM 730 C C . GLU A 1 93 ? -5.416 11.612 4.465 1.00 87.19 93 GLU A C 1
ATOM 732 O O . GLU A 1 93 ? -4.554 11.810 3.609 1.00 87.19 93 GLU A O 1
ATOM 737 N N . HIS A 1 94 ? -5.316 10.630 5.361 1.00 89.56 94 HIS A N 1
ATOM 738 C CA . HIS A 1 94 ? -4.155 9.756 5.444 1.00 89.56 94 HIS A CA 1
ATOM 739 C C . HIS A 1 94 ? -4.390 8.474 4.652 1.00 89.56 94 HIS A C 1
ATOM 741 O O . HIS A 1 94 ? -5.433 7.823 4.771 1.00 89.56 94 HIS A O 1
ATOM 747 N N . ARG A 1 95 ? -3.402 8.090 3.840 1.00 91.75 95 ARG A N 1
ATOM 748 C CA . ARG A 1 95 ? -3.477 6.923 2.958 1.00 91.75 95 ARG A CA 1
ATOM 749 C C . ARG A 1 95 ? -2.220 6.087 3.068 1.00 91.75 95 ARG A C 1
ATOM 751 O O . ARG A 1 95 ? -1.122 6.599 2.884 1.00 91.75 95 ARG A O 1
ATOM 758 N N . TRP A 1 96 ? -2.392 4.794 3.314 1.00 89.81 96 TRP A N 1
ATOM 759 C CA . TRP A 1 96 ? -1.288 3.853 3.466 1.00 89.81 96 TRP A CA 1
ATOM 760 C C . TRP A 1 96 ? -1.435 2.662 2.524 1.00 89.81 96 TRP A C 1
ATOM 762 O O . TRP A 1 96 ? -2.508 2.071 2.405 1.00 89.81 96 TRP A O 1
ATOM 772 N N . CYS A 1 97 ? -0.323 2.281 1.897 1.00 87.69 97 CYS A N 1
ATOM 773 C CA . CYS A 1 97 ? -0.203 1.056 1.112 1.00 87.69 97 CYS A CA 1
ATOM 774 C C . CYS A 1 97 ? 0.677 0.057 1.863 1.00 87.69 97 CYS A C 1
ATOM 776 O O . CYS A 1 97 ? 1.875 0.285 2.034 1.00 87.69 97 CYS A O 1
ATOM 778 N N . LEU A 1 98 ? 0.114 -1.080 2.265 1.00 81.94 98 LEU A N 1
ATOM 779 C CA . LEU A 1 98 ? 0.862 -2.153 2.917 1.00 81.94 98 LEU A CA 1
ATOM 780 C C . LEU A 1 98 ? 1.140 -3.265 1.914 1.00 81.94 98 LEU A C 1
ATOM 782 O O . LEU A 1 98 ? 0.288 -4.102 1.636 1.00 81.94 98 LEU A O 1
ATOM 786 N N . THR A 1 99 ? 2.352 -3.293 1.367 1.00 76.50 99 THR A N 1
ATOM 787 C CA . THR A 1 99 ? 2.775 -4.325 0.413 1.00 76.50 99 THR A CA 1
ATOM 788 C C . THR A 1 99 ? 4.205 -4.774 0.671 1.00 76.50 99 THR A C 1
ATOM 790 O O . THR A 1 99 ? 5.072 -3.979 1.030 1.00 76.50 99 THR A O 1
ATOM 793 N N . GLY A 1 100 ? 4.457 -6.076 0.508 1.00 68.00 100 GLY A N 1
ATOM 794 C CA . GLY A 1 100 ? 5.810 -6.632 0.555 1.00 68.00 100 GLY A CA 1
ATOM 795 C C . GLY A 1 100 ? 6.615 -6.366 -0.720 1.00 68.00 100 GLY A C 1
ATOM 796 O O . GLY A 1 100 ? 7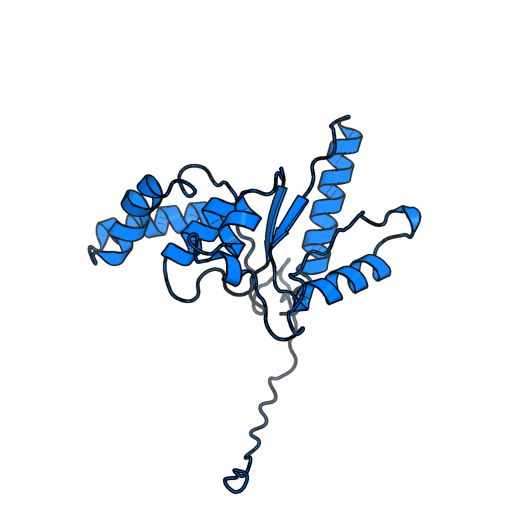.842 -6.408 -0.678 1.00 68.00 100 GLY A O 1
ATOM 797 N N . THR A 1 101 ? 5.936 -6.085 -1.835 1.00 68.69 101 THR A N 1
ATOM 798 C CA . THR A 1 101 ? 6.521 -5.894 -3.168 1.00 68.69 101 THR A CA 1
ATOM 799 C C . THR A 1 101 ? 5.734 -4.803 -3.912 1.00 68.69 101 THR A C 1
ATOM 801 O O . THR A 1 101 ? 4.741 -5.086 -4.582 1.00 68.69 101 THR A O 1
ATOM 804 N N . PRO A 1 102 ? 6.099 -3.516 -3.770 1.00 60.00 102 PRO A N 1
ATOM 805 C CA . PRO A 1 102 ? 5.357 -2.428 -4.415 1.00 60.00 102 PRO A CA 1
ATOM 806 C C . PRO A 1 102 ? 5.429 -2.489 -5.948 1.00 60.00 102 PRO A C 1
ATOM 808 O O . PRO A 1 102 ? 4.458 -2.143 -6.611 1.00 60.00 102 PRO A O 1
ATOM 811 N N . VAL A 1 103 ? 6.529 -3.014 -6.496 1.00 66.44 103 VAL A N 1
ATOM 812 C CA . VAL A 1 103 ? 6.713 -3.290 -7.928 1.00 66.44 103 VAL A CA 1
ATOM 813 C C . VAL A 1 103 ? 6.814 -4.797 -8.104 1.00 66.44 103 VAL A C 1
ATOM 815 O O . VAL A 1 103 ? 7.670 -5.410 -7.467 1.00 66.44 103 VAL A O 1
ATOM 818 N N . GLN A 1 104 ? 5.950 -5.392 -8.928 1.00 62.78 104 GLN A N 1
ATOM 819 C CA . GLN A 1 104 ? 6.101 -6.799 -9.319 1.00 62.78 104 GLN A CA 1
ATOM 820 C C . GLN A 1 104 ? 6.367 -6.930 -10.811 1.00 62.78 104 GLN A C 1
ATOM 822 O O . GLN A 1 104 ? 7.335 -7.585 -11.173 1.00 62.78 104 GLN A O 1
ATOM 827 N N . ASN A 1 105 ? 5.556 -6.293 -11.663 1.00 64.75 105 ASN A N 1
ATOM 828 C CA . ASN A 1 105 ? 5.550 -6.645 -13.084 1.00 64.75 105 ASN A CA 1
ATOM 829 C C . ASN A 1 105 ? 5.844 -5.462 -14.005 1.00 64.75 105 ASN A C 1
ATOM 831 O O . ASN A 1 105 ? 6.490 -5.646 -15.035 1.00 64.75 105 ASN A O 1
ATOM 835 N N . ARG A 1 106 ? 5.355 -4.255 -13.685 1.00 79.38 106 ARG A N 1
ATOM 836 C CA . ARG A 1 106 ? 5.478 -3.083 -14.573 1.00 79.38 106 ARG A CA 1
ATOM 837 C C . ARG A 1 106 ? 5.674 -1.792 -13.789 1.00 79.38 106 ARG A C 1
ATOM 839 O O . ARG A 1 106 ? 5.211 -1.656 -12.664 1.00 79.38 106 ARG A O 1
ATOM 846 N N . ILE A 1 107 ? 6.288 -0.792 -14.420 1.00 84.56 107 ILE A N 1
ATOM 847 C CA . ILE A 1 107 ? 6.426 0.561 -13.845 1.00 84.56 107 ILE A CA 1
ATOM 848 C C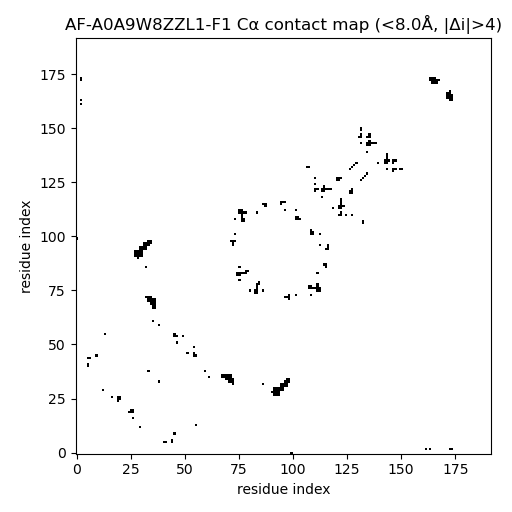 . ILE A 1 107 ? 5.059 1.217 -13.630 1.00 84.56 107 ILE A C 1
ATOM 850 O O . ILE A 1 107 ? 4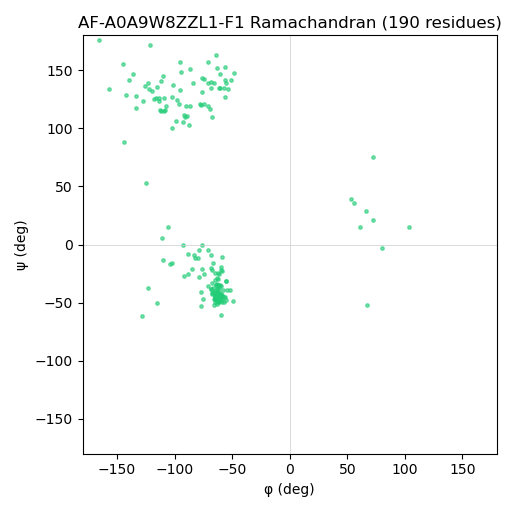.879 1.967 -12.673 1.00 84.56 107 ILE A O 1
ATOM 854 N N . SER A 1 108 ? 4.066 0.865 -14.447 1.00 82.56 108 SER A N 1
ATOM 855 C CA . SER A 1 108 ? 2.671 1.269 -14.260 1.00 82.56 108 SER A CA 1
ATOM 856 C C . SER A 1 108 ? 2.076 0.813 -12.917 1.00 82.56 108 SER A C 1
ATOM 858 O O . SER A 1 108 ? 1.148 1.449 -12.425 1.00 82.56 108 SER A O 1
ATOM 860 N N . ASP A 1 109 ? 2.621 -0.234 -12.280 1.00 84.62 109 ASP A N 1
ATOM 861 C CA . ASP A 1 109 ? 2.191 -0.657 -10.940 1.00 84.62 109 ASP A CA 1
ATOM 862 C C . ASP A 1 109 ? 2.462 0.446 -9.902 1.00 84.62 109 ASP A C 1
ATOM 864 O O . ASP A 1 109 ? 1.665 0.650 -8.985 1.00 84.62 109 ASP A O 1
ATOM 868 N N . LEU A 1 110 ? 3.558 1.200 -10.071 1.00 88.31 110 LEU A N 1
ATOM 869 C CA . LEU A 1 110 ? 3.881 2.341 -9.215 1.00 88.31 110 LEU A CA 1
ATOM 870 C C . LEU A 1 110 ? 2.909 3.495 -9.419 1.00 88.31 110 LEU A C 1
ATOM 872 O O . LEU A 1 110 ? 2.541 4.135 -8.437 1.00 88.31 110 LEU A O 1
ATOM 876 N N . PHE A 1 111 ? 2.478 3.749 -10.660 1.00 92.00 111 PHE A N 1
ATOM 877 C CA . PHE A 1 111 ? 1.522 4.819 -10.948 1.00 92.00 111 PHE A CA 1
ATOM 878 C C . PHE A 1 111 ? 0.257 4.662 -10.109 1.00 92.00 111 PHE A C 1
ATOM 880 O O . PHE A 1 111 ? -0.161 5.610 -9.452 1.00 92.00 111 PHE A O 1
ATOM 887 N N . SER A 1 112 ? -0.313 3.458 -10.063 1.00 90.50 112 SER A N 1
ATOM 888 C CA . SER A 1 112 ? -1.505 3.213 -9.255 1.00 90.50 112 SER A CA 1
ATOM 889 C C . SER A 1 112 ? -1.284 3.504 -7.765 1.00 90.50 112 SER A C 1
ATOM 891 O O . SER A 1 112 ? -2.125 4.144 -7.131 1.00 90.50 112 SER A O 1
ATOM 893 N N . LEU A 1 113 ? -0.137 3.103 -7.205 1.00 90.56 113 LEU A N 1
ATOM 894 C CA . LEU A 1 113 ? 0.188 3.397 -5.808 1.00 90.56 113 LEU A CA 1
ATOM 895 C C . LEU A 1 113 ? 0.348 4.904 -5.574 1.00 90.56 113 LEU A C 1
ATOM 897 O O . LEU A 1 113 ? -0.203 5.428 -4.610 1.00 90.56 113 LEU A O 1
ATOM 901 N N . PHE A 1 114 ? 1.045 5.621 -6.458 1.00 93.44 114 PHE A N 1
ATOM 902 C CA . PHE A 1 114 ? 1.173 7.078 -6.373 1.00 93.44 114 PHE A CA 1
ATOM 903 C C . PHE A 1 114 ? -0.171 7.794 -6.519 1.00 93.44 114 PHE A C 1
ATOM 905 O O . PHE A 1 114 ? -0.422 8.778 -5.821 1.00 93.44 114 PHE A O 1
ATOM 912 N N . HIS A 1 115 ? -1.036 7.296 -7.402 1.00 93.75 115 HIS A N 1
ATOM 913 C CA . HIS A 1 115 ? -2.375 7.821 -7.616 1.00 93.75 115 HIS A CA 1
ATOM 914 C C . HIS A 1 115 ? -3.253 7.619 -6.378 1.00 93.75 115 HIS A C 1
ATOM 916 O O . HIS A 1 115 ? -3.848 8.580 -5.893 1.00 93.75 115 HIS A O 1
ATOM 922 N N . PHE A 1 116 ? -3.244 6.416 -5.793 1.00 92.81 116 PHE A N 1
ATOM 923 C CA . PHE A 1 116 ? -3.905 6.139 -4.519 1.00 92.81 116 PHE A CA 1
ATOM 924 C C . PHE A 1 116 ? -3.407 7.058 -3.404 1.00 92.81 116 PHE A C 1
ATOM 926 O O . PHE A 1 116 ? -4.221 7.672 -2.723 1.00 92.81 116 PHE A O 1
ATOM 933 N N . LEU A 1 117 ? -2.085 7.176 -3.239 1.00 92.69 117 LEU A N 1
ATOM 934 C CA . LEU A 1 117 ? -1.440 8.010 -2.218 1.00 92.69 117 LEU A CA 1
ATOM 935 C C . LEU A 1 117 ? -1.566 9.518 -2.496 1.00 92.69 117 LEU A C 1
ATOM 937 O O . LEU A 1 117 ? -1.137 10.321 -1.673 1.00 92.69 117 LEU A O 1
ATOM 941 N N . ARG A 1 118 ? -2.146 9.913 -3.639 1.00 93.56 118 ARG A N 1
ATOM 942 C CA . ARG A 1 118 ? -2.317 11.308 -4.076 1.00 93.56 118 ARG A CA 1
ATOM 943 C C . ARG A 1 118 ? -1.004 12.102 -4.131 1.00 93.56 118 ARG A C 1
ATOM 945 O O . ARG A 1 118 ? -0.985 13.307 -3.893 1.00 93.56 118 ARG A O 1
ATOM 952 N N . ILE A 1 119 ? 0.099 11.451 -4.505 1.00 93.44 119 ILE A N 1
ATOM 953 C CA . ILE A 1 119 ? 1.408 12.110 -4.606 1.00 93.44 119 ILE A CA 1
ATOM 954 C C . ILE A 1 119 ? 1.421 13.057 -5.806 1.00 93.44 119 ILE A C 1
ATOM 956 O O . ILE A 1 119 ? 1.257 12.624 -6.946 1.00 93.44 119 ILE A O 1
ATOM 960 N N . LYS A 1 120 ? 1.628 14.355 -5.553 1.00 91.50 120 LYS A N 1
ATOM 961 C CA . LYS A 1 120 ? 1.639 15.402 -6.585 1.00 91.50 120 LYS A CA 1
ATOM 962 C C . LYS A 1 120 ? 2.574 15.032 -7.742 1.00 91.50 120 LYS A C 1
ATOM 964 O O . LYS A 1 120 ? 3.652 14.484 -7.523 1.00 91.50 120 LYS A O 1
ATOM 969 N N . ASN A 1 121 ? 2.159 15.351 -8.967 1.00 92.19 121 ASN A N 1
ATOM 970 C CA . ASN A 1 121 ? 2.788 14.972 -10.241 1.00 92.19 121 ASN A CA 1
ATOM 971 C C . ASN A 1 121 ? 2.728 13.464 -10.541 1.00 92.19 121 ASN A C 1
ATOM 973 O O . ASN A 1 121 ? 2.222 13.081 -11.592 1.00 92.19 121 ASN A O 1
ATOM 977 N N . PHE A 1 122 ? 3.157 12.605 -9.615 1.00 94.19 122 PHE A N 1
ATOM 978 C CA . PHE A 1 122 ? 3.162 11.150 -9.800 1.00 94.19 122 PHE A CA 1
ATOM 979 C C . PHE A 1 122 ? 1.755 10.534 -9.876 1.00 94.19 122 PHE A C 1
ATOM 981 O O . PHE A 1 122 ? 1.593 9.459 -10.446 1.00 94.19 122 PHE A O 1
ATOM 988 N N . SER A 1 123 ? 0.73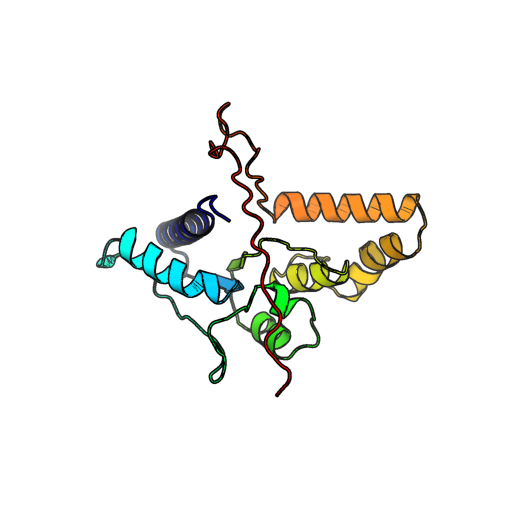8 11.213 -9.343 1.00 93.75 123 SER A N 1
ATOM 989 C CA . SER A 1 123 ? -0.675 10.832 -9.448 1.00 93.75 123 SER A CA 1
ATOM 990 C C . SER A 1 123 ? -1.337 11.257 -10.764 1.00 93.75 123 SER A C 1
ATOM 992 O O . SER A 1 123 ? -2.445 10.804 -11.057 1.00 93.75 123 SER A O 1
ATOM 994 N N . ASN A 1 124 ? -0.687 12.102 -11.572 1.00 95.38 124 ASN A N 1
ATOM 995 C CA . ASN A 1 124 ? -1.196 12.535 -12.870 1.00 95.38 124 ASN A CA 1
ATOM 996 C C . ASN A 1 124 ? -0.712 11.573 -13.965 1.00 95.38 124 ASN A C 1
ATOM 998 O O . ASN A 1 124 ? 0.489 11.440 -14.193 1.00 95.38 124 ASN A O 1
ATOM 1002 N N . ALA A 1 125 ? -1.652 10.924 -14.658 1.00 93.81 125 ALA A N 1
ATOM 1003 C CA . ALA A 1 125 ? -1.339 9.907 -15.661 1.00 93.81 125 ALA A CA 1
ATOM 1004 C C . ALA A 1 125 ? -0.468 10.448 -16.803 1.00 93.81 125 ALA A C 1
ATOM 1006 O O . ALA A 1 125 ? 0.513 9.812 -17.178 1.00 93.81 125 ALA A O 1
ATOM 1007 N N . GLN A 1 126 ? -0.788 11.638 -17.321 1.00 95.50 126 GLN A N 1
ATOM 1008 C CA . GLN A 1 126 ? -0.037 12.249 -18.415 1.00 95.50 126 GLN A CA 1
ATOM 1009 C C . GLN A 1 126 ? 1.394 12.572 -17.982 1.00 95.50 126 GLN A C 1
ATOM 1011 O O . GLN A 1 126 ? 2.351 12.219 -18.670 1.00 95.50 126 GLN A O 1
ATOM 1016 N N . TRP A 1 127 ? 1.546 13.194 -16.812 1.00 96.19 127 TRP A N 1
ATOM 1017 C CA . TRP A 1 127 ? 2.857 13.527 -16.270 1.00 96.19 127 TRP A CA 1
ATOM 1018 C C . TRP A 1 127 ? 3.688 12.270 -16.011 1.00 96.19 127 TRP A C 1
ATOM 1020 O O . TRP A 1 127 ? 4.838 12.209 -16.446 1.00 96.19 127 TRP A O 1
ATOM 1030 N N . PHE A 1 128 ? 3.115 11.259 -15.350 1.00 95.56 128 PHE A N 1
ATOM 1031 C CA . PHE A 1 128 ? 3.814 10.013 -15.035 1.00 95.56 128 PHE A CA 1
ATOM 1032 C C . PHE A 1 128 ? 4.258 9.297 -16.310 1.00 95.56 128 PHE A C 1
ATOM 1034 O O . PHE A 1 128 ? 5.402 8.853 -16.415 1.00 95.56 128 PHE A O 1
ATOM 1041 N N . ARG A 1 129 ? 3.382 9.243 -17.315 1.00 93.88 129 ARG A N 1
ATOM 1042 C CA . ARG A 1 129 ? 3.690 8.612 -18.593 1.00 93.88 129 ARG A CA 1
ATOM 1043 C C . ARG A 1 129 ? 4.858 9.311 -19.293 1.00 93.88 129 ARG A C 1
ATOM 1045 O O . ARG A 1 129 ? 5.815 8.650 -19.682 1.00 93.88 129 ARG A O 1
ATOM 1052 N N . SER A 1 130 ? 4.823 10.642 -19.387 1.00 93.75 130 SER A N 1
ATOM 1053 C CA . SER A 1 130 ? 5.869 11.450 -20.031 1.00 93.75 130 SER A CA 1
ATOM 1054 C C . SER A 1 130 ? 7.205 11.466 -19.288 1.00 93.75 130 SER A C 1
ATOM 1056 O O . SER A 1 130 ? 8.245 11.453 -19.937 1.00 93.75 130 SER A O 1
ATOM 1058 N N . ASN A 1 131 ? 7.196 11.499 -17.954 1.00 94.12 131 ASN A N 1
ATOM 1059 C CA . ASN A 1 131 ? 8.408 11.735 -17.158 1.00 94.12 131 ASN A CA 1
ATOM 1060 C C . ASN A 1 131 ? 9.000 10.464 -16.541 1.00 94.12 131 ASN A C 1
ATOM 1062 O O . ASN A 1 131 ? 10.141 10.492 -16.087 1.00 94.12 131 ASN A O 1
ATOM 1066 N N . ILE A 1 132 ? 8.238 9.367 -16.497 1.00 94.25 132 ILE A N 1
ATOM 1067 C CA . ILE A 1 132 ? 8.642 8.123 -15.836 1.00 94.25 132 ILE A CA 1
ATOM 1068 C C . ILE A 1 132 ? 8.485 6.926 -16.773 1.00 94.25 132 ILE A C 1
ATOM 1070 O O . ILE A 1 132 ? 9.471 6.267 -17.089 1.00 94.25 132 ILE A O 1
ATOM 1074 N N . GLU A 1 133 ? 7.269 6.636 -17.239 1.00 92.06 133 GLU A N 1
ATOM 1075 C CA . GLU A 1 133 ? 7.000 5.401 -17.989 1.00 92.06 133 GLU A CA 1
ATOM 1076 C C . GLU A 1 133 ? 7.725 5.369 -19.339 1.00 92.06 133 GLU A C 1
ATOM 1078 O O . GLU A 1 133 ? 8.459 4.420 -19.622 1.00 92.06 133 GLU A O 1
ATOM 1083 N N . TYR A 1 134 ? 7.571 6.412 -20.160 1.00 92.19 134 TYR A N 1
ATOM 1084 C CA . TYR A 1 134 ? 8.237 6.483 -21.459 1.00 92.19 134 TYR A CA 1
ATOM 1085 C C . TYR A 1 134 ? 9.766 6.507 -21.334 1.00 92.19 134 TYR A C 1
ATOM 1087 O O . TYR A 1 134 ? 10.393 5.654 -21.959 1.00 92.19 134 TYR A O 1
ATOM 1095 N N . PRO A 1 135 ? 10.392 7.383 -20.520 1.00 92.94 135 PRO A N 1
ATOM 1096 C CA . PRO A 1 135 ? 11.848 7.399 -20.373 1.00 92.94 135 PRO A CA 1
ATOM 1097 C C . PRO A 1 135 ? 12.455 6.055 -19.969 1.00 92.94 135 PRO A C 1
ATOM 1099 O O . PRO A 1 135 ? 13.505 5.677 -20.479 1.00 92.94 135 PRO A O 1
ATOM 1102 N N . VAL A 1 136 ? 11.798 5.303 -19.078 1.00 89.88 136 VAL A N 1
ATOM 1103 C CA . VAL A 1 136 ? 12.338 4.014 -18.625 1.00 89.88 136 VAL A CA 1
ATOM 1104 C C . VAL A 1 136 ? 12.106 2.896 -19.648 1.00 89.88 136 VAL A C 1
ATOM 1106 O O . VAL A 1 136 ? 12.902 1.965 -19.721 1.00 89.88 136 VAL A O 1
ATOM 1109 N N . THR A 1 137 ? 11.052 2.977 -20.465 1.00 87.12 137 THR A N 1
ATOM 1110 C CA . THR A 1 137 ? 10.725 1.939 -21.463 1.00 87.12 137 THR A CA 1
ATOM 1111 C C . THR A 1 137 ? 11.404 2.142 -22.819 1.00 87.12 137 THR A C 1
ATOM 1113 O O . THR A 1 137 ? 11.630 1.163 -23.525 1.00 87.12 137 THR A O 1
ATOM 1116 N N . LYS A 1 138 ? 11.771 3.378 -23.192 1.00 83.00 138 LYS A N 1
ATOM 1117 C CA . LYS A 1 138 ? 12.341 3.701 -24.518 1.00 83.00 138 LYS A CA 1
ATOM 1118 C C . LYS A 1 138 ? 13.814 3.314 -24.717 1.00 83.00 138 LYS A C 1
ATOM 1120 O O . LYS A 1 138 ? 14.346 3.534 -25.798 1.00 83.00 138 LYS A O 1
ATOM 1125 N N . ASN A 1 139 ? 14.459 2.730 -23.706 1.00 66.75 139 ASN A N 1
ATOM 1126 C CA . ASN A 1 139 ? 15.840 2.229 -23.738 1.00 66.75 139 ASN A CA 1
ATOM 1127 C C . ASN A 1 139 ? 16.939 3.284 -24.027 1.00 66.75 139 ASN A C 1
ATOM 1129 O O . ASN A 1 1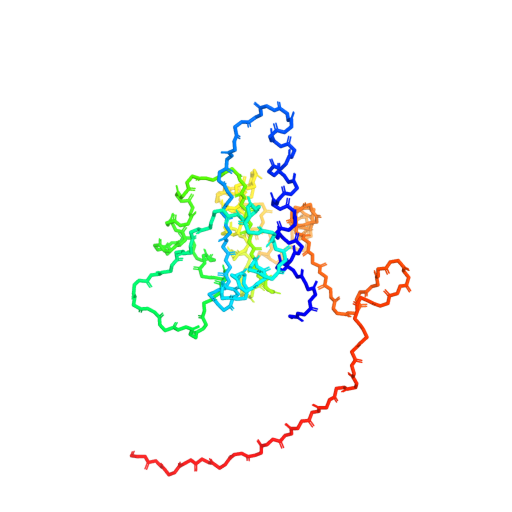39 ? 18.083 2.918 -24.296 1.00 66.75 139 ASN A O 1
ATOM 1133 N N . ASP A 1 140 ? 16.631 4.585 -23.923 1.00 84.19 140 ASP A N 1
ATOM 1134 C CA . ASP A 1 140 ? 17.648 5.642 -23.869 1.00 84.19 140 ASP A CA 1
ATOM 1135 C C . ASP A 1 140 ? 18.245 5.701 -22.454 1.00 84.19 140 ASP A C 1
ATOM 1137 O O . ASP A 1 140 ? 17.542 5.913 -21.461 1.00 84.19 140 ASP A O 1
ATOM 1141 N N . LYS A 1 141 ? 19.564 5.505 -22.351 1.00 84.81 141 LYS A N 1
ATOM 1142 C CA . LYS A 1 141 ? 20.263 5.418 -21.063 1.00 84.81 141 LYS A CA 1
ATOM 1143 C C . LYS A 1 141 ? 20.171 6.707 -20.244 1.00 84.81 141 LYS A C 1
ATOM 1145 O O . LYS A 1 141 ? 20.120 6.626 -19.015 1.00 84.81 141 LYS A O 1
ATOM 1150 N N . LYS A 1 142 ? 20.179 7.881 -20.884 1.00 88.12 142 LYS A N 1
ATOM 1151 C CA . LYS A 1 142 ? 20.199 9.172 -20.181 1.00 88.12 142 LYS A CA 1
ATOM 1152 C C . LYS A 1 142 ? 18.823 9.488 -19.599 1.00 88.12 142 LYS A C 1
ATOM 1154 O O . LYS A 1 142 ? 18.717 9.792 -18.409 1.00 88.12 142 LYS A O 1
ATOM 1159 N N . ASP A 1 143 ? 17.782 9.325 -20.407 1.00 88.44 143 ASP A N 1
ATOM 1160 C CA . ASP A 1 143 ? 16.400 9.590 -20.001 1.00 88.44 143 ASP A CA 1
ATOM 1161 C C . ASP A 1 143 ? 15.935 8.590 -18.932 1.00 88.44 143 ASP A C 1
ATOM 1163 O O . ASP A 1 143 ? 15.352 8.978 -17.911 1.00 88.44 143 ASP A O 1
ATOM 1167 N N . ALA A 1 144 ? 16.288 7.308 -19.085 1.00 91.19 144 ALA A N 1
ATOM 1168 C CA . ALA A 1 144 ? 16.007 6.289 -18.078 1.00 91.19 144 ALA A CA 1
ATOM 1169 C C . ALA A 1 144 ? 16.705 6.587 -16.740 1.00 91.19 144 ALA A C 1
ATOM 1171 O O . ALA A 1 144 ? 16.124 6.368 -15.673 1.00 91.19 144 ALA A O 1
ATOM 1172 N N . ALA A 1 145 ? 17.941 7.100 -16.756 1.00 91.81 145 ALA A N 1
ATOM 1173 C CA . ALA A 1 145 ? 18.656 7.465 -15.532 1.00 91.81 145 ALA A CA 1
ATOM 1174 C C . ALA A 1 145 ? 17.970 8.625 -14.791 1.00 91.81 145 ALA A C 1
ATOM 1176 O O . ALA A 1 145 ? 17.817 8.570 -13.566 1.00 91.81 145 ALA A O 1
ATOM 1177 N N . GLN A 1 146 ? 17.507 9.642 -15.522 1.00 92.62 146 GLN A N 1
ATOM 1178 C CA . GLN A 1 146 ? 16.777 10.770 -14.945 1.00 92.62 146 GLN A CA 1
ATOM 1179 C C . GLN A 1 146 ? 15.442 10.330 -14.330 1.00 92.62 146 GLN A C 1
ATOM 1181 O O . GLN A 1 146 ? 15.168 10.655 -13.171 1.00 92.62 146 GLN A O 1
ATOM 1186 N N . ALA A 1 147 ? 14.646 9.538 -15.049 1.00 93.62 147 ALA A N 1
ATOM 1187 C CA . ALA A 1 147 ? 13.381 9.012 -14.538 1.00 93.62 147 ALA A CA 1
ATOM 1188 C C . ALA A 1 147 ? 13.575 8.122 -13.300 1.00 93.62 147 ALA A C 1
ATOM 1190 O O . ALA A 1 147 ? 12.867 8.269 -12.301 1.00 93.62 147 ALA A O 1
ATOM 1191 N N . ASN A 1 148 ? 14.593 7.257 -13.308 1.00 91.62 148 ASN A N 1
ATOM 1192 C CA . ASN A 1 148 ? 14.936 6.436 -12.147 1.00 91.62 148 ASN A CA 1
ATOM 1193 C C . ASN A 1 148 ? 15.379 7.276 -10.943 1.00 91.62 148 ASN A C 1
ATOM 1195 O O . ASN A 1 148 ? 15.073 6.916 -9.805 1.00 91.62 148 ASN A O 1
ATOM 1199 N N . ARG A 1 149 ? 16.074 8.399 -11.157 1.00 93.62 149 ARG A N 1
ATOM 1200 C CA . ARG A 1 149 ? 16.424 9.332 -10.076 1.00 93.62 149 ARG A CA 1
ATOM 1201 C C . ARG A 1 149 ? 15.174 9.964 -9.464 1.00 93.62 149 ARG A C 1
ATOM 1203 O O . ARG A 1 149 ? 15.065 9.987 -8.241 1.00 93.62 149 ARG A O 1
ATOM 1210 N N . LEU A 1 150 ? 14.230 10.424 -10.288 1.00 93.62 150 LEU A N 1
ATOM 1211 C CA . LEU A 1 150 ? 12.956 10.979 -9.814 1.00 93.62 150 LEU A CA 1
ATOM 1212 C C . LEU A 1 150 ? 12.146 9.946 -9.024 1.00 93.62 150 LEU A C 1
ATOM 1214 O O . LEU A 1 150 ? 11.668 10.253 -7.934 1.00 93.62 150 LEU A O 1
ATOM 1218 N N . LEU A 1 151 ? 12.052 8.711 -9.528 1.00 91.62 151 LEU A N 1
ATOM 1219 C CA . LEU A 1 151 ? 11.413 7.608 -8.809 1.00 91.62 151 LEU A CA 1
ATOM 1220 C C . LEU A 1 151 ? 12.086 7.343 -7.464 1.00 91.62 151 LEU A C 1
ATOM 1222 O O . LEU A 1 151 ? 11.400 7.269 -6.451 1.00 91.62 151 LEU A O 1
ATOM 1226 N N . LYS A 1 152 ? 13.417 7.220 -7.431 1.00 90.56 152 LYS A N 1
ATOM 1227 C CA . LYS A 1 152 ? 14.161 6.981 -6.185 1.00 90.56 152 LYS A CA 1
ATOM 1228 C C . LYS A 1 152 ? 13.920 8.087 -5.163 1.00 90.56 152 LYS A C 1
ATOM 1230 O O . LYS A 1 152 ? 13.680 7.764 -4.007 1.00 90.56 152 LYS A O 1
ATOM 1235 N N . LEU A 1 153 ? 13.935 9.351 -5.589 1.00 92.38 153 LEU A N 1
ATOM 1236 C CA . LEU A 1 153 ? 13.645 10.493 -4.719 1.00 92.38 153 LEU A CA 1
ATOM 1237 C C . LEU A 1 153 ? 12.211 10.453 -4.189 1.00 92.38 153 LEU A C 1
ATOM 1239 O O . LEU A 1 153 ? 11.999 10.630 -2.998 1.00 92.38 153 LEU A O 1
ATOM 1243 N N . ALA A 1 154 ? 11.217 10.192 -5.037 1.00 92.69 154 ALA A N 1
ATOM 1244 C CA . ALA A 1 154 ? 9.834 10.106 -4.576 1.00 92.69 154 ALA A CA 1
ATOM 1245 C C . ALA A 1 154 ? 9.661 8.956 -3.576 1.00 92.69 154 ALA A C 1
ATOM 1247 O O . ALA A 1 154 ? 9.152 9.150 -2.474 1.00 92.69 154 ALA A O 1
ATOM 1248 N N . LEU A 1 155 ? 10.148 7.765 -3.935 1.00 90.12 155 LEU A N 1
ATOM 1249 C CA . LEU A 1 155 ? 10.046 6.568 -3.108 1.00 90.12 155 LEU A CA 1
ATOM 1250 C C . LEU A 1 155 ? 10.824 6.707 -1.793 1.00 90.12 155 LEU A C 1
ATOM 1252 O O . LEU A 1 155 ? 10.331 6.231 -0.780 1.00 90.12 155 LEU A O 1
ATOM 1256 N N . SER A 1 156 ? 11.973 7.390 -1.758 1.00 89.12 156 SER A N 1
ATOM 1257 C CA . SER A 1 156 ? 12.738 7.576 -0.515 1.00 89.12 156 SER A CA 1
ATOM 1258 C C . SER A 1 156 ? 12.007 8.419 0.530 1.00 89.12 156 SER A C 1
ATOM 1260 O O . SER A 1 156 ? 12.295 8.282 1.713 1.00 89.12 156 SER A O 1
ATOM 1262 N N . HIS A 1 157 ? 11.076 9.283 0.112 1.00 89.69 157 HIS A N 1
ATOM 1263 C CA . HIS A 1 157 ? 10.303 10.128 1.026 1.00 89.69 157 HIS A CA 1
ATOM 1264 C C . HIS A 1 157 ? 8.980 9.488 1.459 1.00 89.69 157 HIS A C 1
ATOM 1266 O O . HIS A 1 157 ? 8.483 9.799 2.536 1.00 89.69 157 HIS A O 1
ATOM 1272 N N . ILE A 1 158 ? 8.402 8.602 0.639 1.00 88.88 158 ILE A N 1
ATOM 1273 C CA . ILE A 1 158 ? 7.067 8.032 0.900 1.00 88.88 158 ILE A CA 1
ATOM 1274 C C . ILE A 1 158 ? 7.086 6.547 1.272 1.00 88.88 158 ILE A C 1
ATOM 1276 O O . ILE A 1 158 ? 6.066 6.006 1.693 1.00 88.88 158 ILE A O 1
ATOM 1280 N N . MET A 1 159 ? 8.209 5.855 1.069 1.00 86.81 159 MET A N 1
ATOM 1281 C CA . MET A 1 159 ? 8.327 4.421 1.303 1.00 86.81 159 MET A CA 1
ATOM 1282 C C . MET A 1 159 ? 9.326 4.137 2.412 1.00 86.81 159 MET A C 1
ATOM 1284 O O . MET A 1 159 ? 10.503 4.471 2.320 1.00 86.81 159 MET A O 1
ATOM 1288 N N . LEU A 1 160 ? 8.869 3.383 3.406 1.00 85.00 160 LEU A N 1
ATOM 1289 C CA . LEU A 1 160 ? 9.744 2.736 4.368 1.00 85.00 160 LEU A CA 1
ATOM 1290 C C . LEU A 1 160 ? 9.948 1.276 3.960 1.00 85.00 160 LEU A C 1
ATOM 1292 O O . LEU A 1 160 ? 9.055 0.441 4.123 1.00 85.00 160 LEU A O 1
ATOM 1296 N N . ARG A 1 161 ? 11.132 0.955 3.437 1.00 83.06 161 ARG A N 1
ATOM 1297 C CA . ARG A 1 161 ? 11.516 -0.416 3.087 1.00 83.06 161 ARG A CA 1
ATOM 1298 C C . ARG A 1 161 ? 12.644 -0.877 3.996 1.00 83.06 161 ARG A C 1
ATOM 1300 O O . ARG A 1 161 ? 13.671 -0.221 4.067 1.00 83.06 161 ARG A O 1
ATOM 1307 N N . ARG A 1 162 ? 12.438 -2.023 4.648 1.00 83.56 162 ARG A N 1
ATOM 1308 C CA . ARG A 1 162 ? 13.454 -2.715 5.444 1.00 83.56 162 ARG A CA 1
ATOM 1309 C C . ARG A 1 162 ? 13.657 -4.141 4.952 1.00 83.56 162 ARG A C 1
ATOM 1311 O O . ARG A 1 162 ? 12.680 -4.829 4.629 1.00 83.56 162 ARG A O 1
ATOM 1318 N N . LEU A 1 163 ? 14.905 -4.577 4.902 1.00 84.12 163 LEU A N 1
ATOM 1319 C CA . LEU A 1 163 ? 15.313 -5.953 4.648 1.00 84.12 163 LEU A CA 1
ATOM 1320 C C . LEU A 1 163 ? 15.556 -6.669 5.978 1.00 84.12 163 LEU A C 1
ATOM 1322 O O . LEU A 1 163 ? 15.816 -6.048 7.002 1.00 84.12 163 LEU A O 1
ATOM 1326 N N . LYS A 1 164 ? 15.470 -8.003 5.978 1.00 83.75 164 LYS A N 1
ATOM 1327 C CA . LYS A 1 164 ? 15.769 -8.798 7.185 1.00 83.75 164 LYS A CA 1
ATOM 1328 C C . LYS A 1 164 ? 17.251 -8.734 7.584 1.00 83.75 164 LYS A C 1
ATOM 1330 O O . LYS A 1 164 ? 17.586 -9.111 8.694 1.00 83.75 164 LYS A O 1
ATOM 1335 N N . THR A 1 165 ? 18.097 -8.283 6.665 1.00 86.38 165 THR A N 1
ATOM 1336 C CA . THR A 1 165 ? 19.542 -8.100 6.814 1.00 86.38 165 THR A CA 1
ATOM 1337 C C . THR A 1 165 ? 19.919 -6.685 7.255 1.00 86.38 165 THR A C 1
ATOM 1339 O O . THR A 1 165 ? 21.104 -6.396 7.369 1.00 86.38 165 THR A O 1
ATOM 1342 N N . ASP A 1 166 ? 18.946 -5.787 7.439 1.00 88.81 166 ASP A N 1
ATOM 1343 C CA . ASP A 1 166 ? 19.231 -4.412 7.853 1.00 88.81 166 ASP A CA 1
ATOM 1344 C C . ASP A 1 166 ? 19.706 -4.357 9.308 1.00 88.81 166 ASP A C 1
ATOM 1346 O O . ASP A 1 166 ? 19.382 -5.226 10.119 1.00 88.81 166 ASP A O 1
ATOM 1350 N N . TYR A 1 167 ? 20.423 -3.286 9.648 1.00 89.69 167 TYR A N 1
ATOM 1351 C CA . TYR A 1 167 ? 20.872 -2.989 11.004 1.00 89.69 167 TYR A CA 1
ATOM 1352 C C . TYR A 1 167 ? 20.143 -1.757 11.540 1.00 89.69 167 TYR A C 1
ATOM 1354 O O . TYR A 1 167 ? 19.930 -0.783 10.817 1.00 89.69 167 TYR A O 1
ATOM 1362 N N . VAL A 1 168 ? 19.779 -1.786 12.819 1.00 85.00 168 VAL A N 1
ATOM 1363 C CA . VAL A 1 168 ? 19.197 -0.655 13.548 1.00 85.00 168 VAL A CA 1
ATOM 1364 C C . VAL A 1 168 ? 20.024 -0.459 14.812 1.00 85.00 168 VAL A C 1
ATOM 1366 O O . VAL A 1 168 ? 20.191 -1.392 15.590 1.00 85.00 168 VAL A O 1
ATOM 1369 N N . ASN A 1 169 ? 20.574 0.743 15.003 1.00 88.38 169 ASN A N 1
ATOM 1370 C CA . ASN A 1 169 ? 21.448 1.079 16.137 1.00 88.38 169 ASN A CA 1
ATOM 1371 C C . ASN A 1 169 ? 22.645 0.118 16.301 1.00 88.38 169 ASN A C 1
ATOM 1373 O O . ASN A 1 169 ? 22.998 -0.265 17.411 1.00 88.38 169 ASN A O 1
ATOM 1377 N N . GLY A 1 170 ? 23.246 -0.307 15.185 1.00 89.25 170 GLY A N 1
ATOM 1378 C CA . GLY A 1 170 ? 24.403 -1.210 15.177 1.00 89.25 170 GLY A CA 1
ATOM 1379 C C . GLY A 1 170 ? 24.076 -2.694 15.378 1.00 89.25 170 GLY A C 1
ATOM 1380 O O . GLY A 1 170 ? 24.975 -3.523 15.280 1.00 89.25 170 GLY A O 1
ATOM 1381 N N . LEU A 1 171 ? 22.808 -3.054 15.596 1.00 89.06 171 LEU A N 1
ATOM 1382 C CA . LEU A 1 171 ? 22.373 -4.439 15.786 1.00 89.06 171 LEU A CA 1
ATOM 1383 C C . LEU A 1 171 ? 21.556 -4.932 14.584 1.00 89.06 171 LEU A C 1
ATOM 1385 O O . LEU A 1 171 ? 20.805 -4.143 14.004 1.00 89.06 171 LEU A O 1
ATOM 1389 N N . PRO A 1 172 ? 21.669 -6.217 14.194 1.00 89.06 172 PRO A N 1
ATOM 1390 C CA . PRO A 1 172 ? 20.837 -6.777 13.137 1.00 89.06 172 PRO A CA 1
ATOM 1391 C C . PRO A 1 172 ? 19.362 -6.680 13.532 1.00 89.06 172 PRO A C 1
ATOM 1393 O O . PRO A 1 172 ? 18.979 -7.019 14.652 1.00 89.06 172 PRO A O 1
ATOM 1396 N N . ILE A 1 173 ? 18.518 -6.238 12.599 1.00 86.31 173 ILE A N 1
ATOM 1397 C CA . ILE A 1 173 ? 17.086 -6.030 12.847 1.00 86.31 173 ILE A CA 1
ATOM 1398 C C . ILE A 1 173 ? 16.362 -7.329 13.215 1.00 86.31 173 ILE A C 1
ATOM 1400 O O . ILE A 1 173 ? 15.359 -7.310 13.926 1.00 86.31 173 ILE A O 1
ATOM 1404 N N . LEU A 1 174 ? 16.860 -8.456 12.707 1.00 84.94 174 LEU A N 1
ATOM 1405 C CA . LEU A 1 174 ? 16.415 -9.797 13.041 1.00 84.94 174 LEU A CA 1
ATOM 1406 C C . LEU A 1 174 ? 17.629 -10.716 13.096 1.00 84.94 174 LEU A C 1
ATOM 1408 O O . LEU A 1 174 ? 18.382 -10.817 12.130 1.00 84.94 174 LEU A O 1
ATOM 1412 N N . VAL A 1 175 ? 17.757 -11.455 14.193 1.00 83.94 175 VAL A N 1
ATOM 1413 C CA . VAL A 1 175 ? 18.622 -12.633 14.246 1.00 83.94 175 VAL A CA 1
ATOM 1414 C C . VAL A 1 175 ? 17.783 -13.804 13.759 1.00 83.94 175 VAL A C 1
ATOM 1416 O O . VAL A 1 175 ? 16.881 -14.273 14.451 1.00 83.94 175 VAL A O 1
ATOM 1419 N N . LEU A 1 176 ? 18.009 -14.213 12.514 1.00 82.00 176 LEU A N 1
ATOM 1420 C CA . LEU A 1 176 ? 17.317 -15.362 11.946 1.00 82.00 176 LEU A CA 1
ATOM 1421 C C . LEU A 1 176 ? 18.044 -16.646 12.358 1.00 82.00 176 LEU A C 1
ATOM 1423 O O . LEU A 1 176 ? 19.275 -16.670 12.322 1.00 82.00 176 LEU A O 1
ATOM 1427 N N . PRO A 1 177 ? 17.311 -17.717 12.710 1.00 86.00 177 PRO A N 1
ATOM 1428 C CA . PRO A 1 177 ? 17.924 -19.028 12.840 1.00 86.00 177 PRO A CA 1
ATOM 1429 C C . PRO A 1 177 ? 18.454 -19.486 11.478 1.00 86.00 177 PRO A C 1
ATO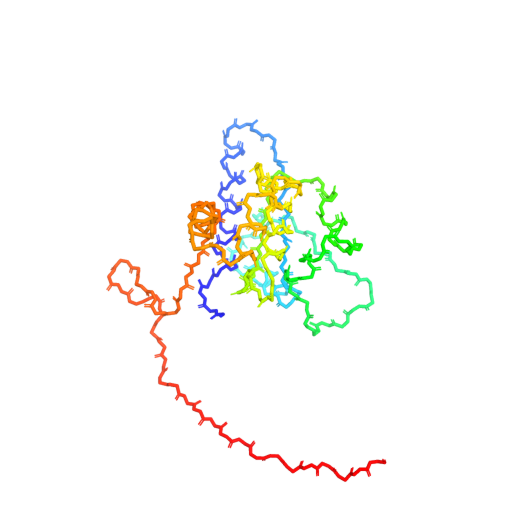M 1431 O O . PRO A 1 177 ? 18.046 -18.978 10.428 1.00 86.00 177 PRO A O 1
ATOM 1434 N N . GLU A 1 178 ? 19.334 -20.480 11.500 1.00 86.00 178 GLU A N 1
ATOM 1435 C CA . GLU A 1 178 ? 19.850 -21.101 10.286 1.00 86.00 178 GLU A CA 1
ATOM 1436 C C . GLU A 1 178 ? 18.703 -21.585 9.380 1.00 86.00 178 GLU A C 1
ATOM 1438 O O . GLU A 1 178 ? 17.719 -22.179 9.840 1.00 86.00 178 GLU A O 1
ATOM 1443 N N . LEU A 1 179 ? 18.809 -21.288 8.081 1.00 85.94 179 LEU A N 1
ATOM 1444 C CA . LEU A 1 179 ? 17.791 -21.645 7.100 1.00 85.94 179 LEU A CA 1
ATOM 1445 C C . LEU A 1 179 ? 17.751 -23.168 6.931 1.00 85.94 179 LEU A C 1
ATOM 1447 O O . LEU A 1 179 ? 18.638 -23.758 6.324 1.00 85.94 179 LEU A O 1
ATOM 1451 N N . LYS A 1 180 ? 16.678 -23.799 7.408 1.00 91.06 180 LYS A N 1
ATOM 1452 C CA . LYS A 1 180 ? 16.421 -25.224 7.179 1.00 91.06 180 LYS A CA 1
ATOM 1453 C C . LYS A 1 180 ? 15.580 -25.404 5.920 1.00 91.06 180 LYS A C 1
ATOM 1455 O O . LYS A 1 180 ? 14.398 -25.063 5.912 1.00 91.06 180 LYS A O 1
ATOM 1460 N N . ILE A 1 181 ? 16.183 -25.943 4.864 1.00 91.62 181 ILE A N 1
ATOM 1461 C CA . ILE A 1 181 ? 15.489 -26.286 3.618 1.00 91.62 181 ILE A CA 1
ATOM 1462 C C . ILE A 1 181 ? 15.115 -27.769 3.673 1.00 91.62 181 ILE A C 1
ATOM 1464 O O . ILE A 1 181 ? 15.987 -28.621 3.813 1.00 91.62 181 ILE A O 1
ATOM 1468 N N . GLN A 1 182 ? 13.821 -28.078 3.572 1.00 92.75 182 GLN A N 1
ATOM 1469 C CA . GLN A 1 182 ? 13.324 -29.449 3.437 1.00 92.75 182 GLN A CA 1
ATOM 1470 C C . GLN A 1 182 ? 12.709 -29.621 2.054 1.00 92.75 182 GLN A C 1
ATOM 1472 O O . GLN A 1 182 ? 11.699 -28.991 1.740 1.00 92.75 182 GLN A O 1
ATOM 1477 N N . VAL A 1 183 ? 13.307 -30.485 1.239 1.00 91.81 183 VAL A N 1
ATOM 1478 C CA . VAL A 1 183 ? 12.720 -30.900 -0.035 1.00 91.81 183 VAL A CA 1
ATOM 1479 C C . VAL A 1 183 ? 11.798 -32.081 0.245 1.00 91.81 183 VAL A C 1
ATOM 1481 O O . VAL A 1 183 ? 12.240 -33.105 0.760 1.00 91.81 183 VAL A O 1
ATOM 1484 N N . ARG A 1 184 ? 10.507 -31.924 -0.055 1.00 92.81 184 ARG A N 1
ATOM 1485 C CA . ARG A 1 184 ? 9.529 -33.015 -0.014 1.00 92.81 184 ARG A CA 1
ATOM 1486 C C . ARG A 1 184 ? 9.145 -33.355 -1.442 1.00 92.81 184 ARG A C 1
ATOM 1488 O O . ARG A 1 184 ? 8.573 -32.518 -2.134 1.00 92.81 184 ARG A O 1
ATOM 1495 N N . HIS A 1 185 ? 9.490 -34.560 -1.868 1.00 90.62 185 HIS A N 1
ATOM 1496 C CA . HIS A 1 185 ? 8.983 -35.112 -3.113 1.00 90.62 185 HIS A CA 1
ATOM 1497 C C . HIS A 1 185 ? 7.542 -35.564 -2.874 1.00 90.62 185 HIS A C 1
ATOM 1499 O O . HIS A 1 185 ? 7.260 -36.208 -1.864 1.00 90.62 185 HIS A O 1
ATOM 1505 N N . CYS A 1 186 ? 6.642 -35.170 -3.767 1.00 91.69 186 CYS A N 1
ATOM 1506 C CA . CYS A 1 186 ? 5.248 -35.586 -3.742 1.00 91.69 186 CYS A CA 1
ATOM 1507 C C . CYS A 1 186 ? 4.984 -36.415 -4.991 1.00 91.69 186 CYS A C 1
ATOM 1509 O O . CYS A 1 186 ? 5.375 -36.004 -6.087 1.00 91.69 186 CYS A O 1
ATOM 1511 N N . ASP A 1 187 ? 4.296 -37.536 -4.823 1.00 91.56 187 ASP A N 1
ATOM 1512 C CA . ASP A 1 187 ? 3.800 -38.313 -5.949 1.00 91.56 187 ASP A CA 1
ATOM 1513 C C . ASP A 1 187 ? 2.573 -37.620 -6.549 1.00 91.56 187 ASP A C 1
ATOM 1515 O O . ASP A 1 187 ? 1.762 -37.017 -5.838 1.00 91.56 187 ASP A O 1
ATOM 1519 N N . LEU A 1 188 ? 2.448 -37.681 -7.874 1.00 86.94 188 LEU A N 1
ATOM 1520 C CA . LEU A 1 188 ? 1.232 -37.243 -8.549 1.00 86.94 188 LEU A CA 1
ATOM 1521 C C . LEU A 1 188 ? 0.109 -38.222 -8.196 1.00 86.94 188 LEU A C 1
ATOM 1523 O O . LEU A 1 188 ? 0.303 -39.437 -8.245 1.00 86.94 188 LEU A O 1
ATOM 1527 N N . SER A 1 189 ? -1.069 -37.700 -7.859 1.00 87.88 189 SER A N 1
ATOM 1528 C CA . SER A 1 189 ? -2.262 -38.537 -7.769 1.00 87.88 189 SER A CA 1
ATOM 1529 C C . SER A 1 189 ? -2.577 -39.131 -9.142 1.00 87.88 189 SER A C 1
ATOM 1531 O O . SER A 1 189 ? -2.265 -38.534 -10.177 1.00 87.88 189 SER A O 1
ATOM 1533 N N . THR A 1 190 ? -3.214 -40.300 -9.163 1.00 83.69 190 THR A N 1
ATOM 1534 C CA . THR A 1 190 ? -3.770 -40.855 -10.401 1.00 83.69 190 THR A CA 1
ATOM 1535 C C . THR A 1 190 ? -4.730 -39.843 -11.043 1.00 83.69 190 THR A C 1
ATOM 1537 O O . THR A 1 190 ? -5.474 -39.197 -10.301 1.00 83.69 190 THR A O 1
ATOM 1540 N N . PRO A 1 191 ? -4.717 -39.675 -12.379 1.00 80.62 191 PRO A N 1
ATOM 1541 C CA . PRO A 1 191 ? -5.688 -38.827 -13.069 1.00 80.62 191 PRO A CA 1
ATOM 1542 C C . PRO A 1 191 ? -7.122 -39.293 -12.772 1.00 80.62 191 PRO A C 1
ATOM 1544 O O . PRO A 1 191 ? -7.376 -40.497 -12.817 1.00 80.62 191 PRO A O 1
ATOM 1547 N N . GLU A 1 192 ? -8.018 -38.352 -12.459 1.00 57.91 192 GLU A N 1
ATOM 1548 C CA . GLU A 1 192 ? -9.475 -38.571 -12.399 1.00 57.91 192 GLU A CA 1
ATOM 1549 C C . GLU A 1 192 ? -10.100 -38.603 -13.799 1.00 57.91 192 GLU A C 1
ATOM 1551 O O . GLU A 1 192 ? -9.630 -37.836 -14.676 1.00 57.91 192 GLU A O 1
#

Nearest PDB structures (foldseek):
  6l8n-assembly1_A  TM=7.447E-01  e=1.837E-07  Kluyveromyces lactis NRRL Y-1140
  6l8o-assembly1_A  TM=7.469E-01  e=1.552E-06  Kluyveromyces lactis NRRL Y-1140
  7oob-assembly1_b  TM=7.163E-01  e=1.055E-03  Homo sapiens
  8av6-assembly1_G  TM=6.532E-01  e=1.505E-03  Thermochaetoides thermophila
  8v6v-assembly1_X  TM=6.372E-01  e=2.168E-02  Homo sapiens

Secondary structure (DSSP, 8-state):
--S-HHHHHHHHHHHHHHHHHHTTPPPPPEEEE--HHHHHHHHHHHHHHS-GGGPPP------TT--SS---GGGGSSTTSHHHHHHHHS--SEEEE--S-S-SS-THHHHHHHHHTT-TTTT-HHHHIIIIIHHHHS--HHHHHHHHHHHHHHHHHH-----TT-EETTEES--PPP--------PPPPP-

Sequence (192 aa):
MGLGKTIQTLVRIYDDKLRALTAGENLSPTLIVGPKSILVQWDEEIQRFFLPDKKPSCIIYHGPNRDVKHNEAHEIRNVSTKKAQAAFAVNAEHRWCLTGTPVQNRISDLFSLFHFLRIKNFSNAQWFRSNIEYPVTKNDKKDAAQANRLLKLALSHIMLRRLKTDYVNGLPILVLPELKIQVRHCDLSTPE

Mean predicted aligned error: 8.49 Å

Solvent-accessible surface area (backbone atoms only — not comparable to full-atom values): 11974 Å² total; per-residue (Å²): 138,87,80,57,62,64,62,53,50,52,51,50,55,50,53,52,52,52,50,35,56,73,71,73,44,83,89,68,53,72,44,76,42,43,27,56,68,50,53,60,55,47,52,55,49,47,67,70,75,39,55,88,94,65,54,78,93,79,85,88,85,72,76,95,88,64,78,79,78,85,48,46,40,68,67,34,28,50,63,87,38,71,64,19,46,53,64,57,66,55,87,50,78,45,63,46,78,50,62,98,60,74,64,84,88,48,75,61,29,45,39,28,52,27,37,60,59,61,37,82,63,47,41,35,68,69,53,30,40,66,56,36,51,46,28,56,69,69,73,45,71,68,50,23,50,53,22,51,49,54,49,50,57,53,44,66,75,78,50,90,84,83,59,69,84,37,67,54,96,90,36,66,70,48,86,73,76,84,86,82,84,81,90,77,89,76,81,79,75,82,87,130

Organism: NCBI:txid40482

Foldseek 3Di:
DPLCPLVVVVVVLLVVVVVCVVVVHDDWDAAEFFQLLCVVVNVVCQVVPDDPVGRDDDDDDDDDDDDSPDDTSLVLLDVPDPVVVVLLPDDTPHYYHDDPPCDDPAPSSVLSVCLSRVPPQSVDPVSCCVQARCQCPVPDPVSNVRNVVVVCVVCVVRPDDDDQQDDDPNHRSDDDDPDDDDDDDDDDDDDD

Radius of gyration: 20.19 Å; Cα contacts (8 Å, |Δi|>4): 174; chains: 1; bounding box: 44×62×51 Å

InterPro domains:
  IPR000330 SNF2, N-terminal domain [PF00176] (1-66)
  IPR000330 SNF2, N-terminal domain [PF00176] (71-189)
  IPR027417 P-loop containing nucleoside triphosphate hydrolase [SSF52540] (1-162)
  IPR038718 SNF2-like, N-terminal domain superfamily [G3DSA:3.40.50.10810] (1-69)
  IPR038718 SNF2-like, N-terminal domain superfamily [G3DSA:3.40.50.10810] (70-176)

pLDDT: mean 83.06, std 11.07, range [43.53, 96.19]